Protein AF-A0A382QZE8-F1 (afdb_monomer)

Radius of gyration: 25.36 Å; Cα contacts (8 Å, |Δi|>4): 626; chains: 1; bounding box: 67×42×74 Å

Organism: NCBI:txid408172

Foldseek 3Di:
DKDKDAFAAAPDPVVCVQQPDPPDPQDDDPPDPVSDDDDTWMWIWDDPPPPDTDTCCVVQVNGHFHHWAWKDFDPQQLPQGTKMWTADWFQFPPRRNVLVVVLVVVVVVDPDDPVRNVVSSNPGHIGWWFIWIWPDPPPSYTDTCCVVLVRGDTARWHWKEWDDPPPQPGIWMWIDGDVDDIDTGDRPRPAWKEKEFECEDPVCRRLAQKKKWKFADPDIHIDGQHDDPTGVDYYPSMDMHRYHADFIKIWIQGPVRFIDIDRGDGISYYHYHYPPGDHPDDDPPDVDPDPDDDDPPVVPDDDDQDDDPVCVVPVPDPDDPRPDDDD

InterPro domains:
  IPR011519 ASPIC/UnbV [PF07593] (200-278)
  IPR013517 FG-GAP repeat [PF13517] (123-175)
  IPR027039 Cartilage acidic protein 1 [PTHR16026] (42-275)
  IPR028994 Integrin alpha, N-terminal [SSF69318] (37-187)

pLDDT: mean 87.26, std 13.44, range [42.91, 98.69]

Mean predicted aligned error: 10.33 Å

Structure (mmCIF, N/CA/C/O backbone):
data_AF-A0A382QZE8-F1
#
_entry.id   AF-A0A382QZE8-F1
#
loop_
_atom_site.group_PDB
_atom_site.id
_atom_site.type_symbol
_atom_site.label_atom_id
_atom_site.label_alt_id
_atom_site.label_comp_id
_atom_site.label_asym_id
_atom_site.label_entity_id
_atom_site.label_seq_id
_atom_site.pdbx_PDB_ins_code
_atom_site.Cartn_x
_atom_site.Cartn_y
_atom_site.Cartn_z
_atom_site.occupancy
_atom_site.B_iso_or_equiv
_atom_site.auth_seq_id
_atom_site.auth_comp_id
_atom_site.auth_asym_id
_atom_site.auth_atom_id
_atom_site.pdbx_PDB_model_num
ATOM 1 N N . ASP A 1 1 ? 5.713 0.196 12.828 1.00 84.31 1 ASP A N 1
ATOM 2 C CA . ASP A 1 1 ? 5.260 -0.129 11.468 1.00 84.31 1 ASP A CA 1
ATOM 3 C C . ASP A 1 1 ? 6.430 -0.562 10.611 1.00 84.31 1 ASP A C 1
ATOM 5 O O . ASP A 1 1 ? 7.563 -0.132 10.860 1.00 84.31 1 ASP A O 1
ATOM 9 N N . ASP A 1 2 ? 6.144 -1.467 9.685 1.00 91.69 2 ASP A N 1
ATOM 10 C CA . ASP A 1 2 ? 7.043 -1.883 8.611 1.00 91.69 2 ASP A CA 1
ATOM 11 C C . ASP A 1 2 ? 6.986 -0.847 7.483 1.00 91.69 2 ASP A C 1
ATOM 13 O O . ASP A 1 2 ? 6.060 -0.039 7.416 1.00 91.69 2 ASP A O 1
ATOM 17 N N . PHE A 1 3 ? 7.961 -0.854 6.577 1.00 92.25 3 PHE A N 1
ATOM 18 C CA . PHE A 1 3 ? 7.862 -0.028 5.373 1.00 92.25 3 PHE A CA 1
ATOM 19 C C . PHE A 1 3 ? 8.433 -0.725 4.144 1.00 92.25 3 PHE A C 1
ATOM 21 O O . PHE A 1 3 ? 9.356 -1.540 4.220 1.00 92.25 3 PHE A O 1
ATOM 28 N N . LEU A 1 4 ? 7.878 -0.383 2.985 1.00 95.19 4 LEU A N 1
ATOM 29 C CA . LEU A 1 4 ? 8.263 -0.912 1.686 1.00 95.19 4 LEU A CA 1
ATOM 30 C C . LEU A 1 4 ? 8.812 0.220 0.822 1.00 95.19 4 LEU A C 1
ATOM 32 O O . LEU A 1 4 ? 8.201 1.277 0.700 1.00 95.19 4 LEU A O 1
ATOM 36 N N . VAL A 1 5 ? 9.946 -0.034 0.180 1.00 95.00 5 VAL A N 1
ATOM 37 C CA . VAL A 1 5 ? 10.460 0.798 -0.908 1.00 95.00 5 VAL A CA 1
ATOM 38 C C . VAL A 1 5 ? 10.402 -0.034 -2.178 1.00 95.00 5 VAL A C 1
ATOM 40 O O . VAL A 1 5 ? 10.989 -1.117 -2.233 1.00 95.00 5 VAL A O 1
ATOM 43 N N . VAL A 1 6 ? 9.679 0.453 -3.183 1.00 94.75 6 VAL A N 1
ATOM 44 C CA . VAL A 1 6 ? 9.570 -0.201 -4.491 1.00 94.75 6 VAL A CA 1
ATOM 45 C C . VAL A 1 6 ? 10.622 0.324 -5.467 1.00 94.75 6 VAL A C 1
ATOM 47 O O . VAL A 1 6 ? 11.044 1.476 -5.388 1.00 94.75 6 VAL A O 1
ATOM 50 N N . ASP A 1 7 ? 11.061 -0.532 -6.385 1.00 92.19 7 ASP A N 1
ATOM 51 C CA . ASP A 1 7 ? 12.083 -0.238 -7.389 1.00 92.19 7 ASP A CA 1
ATOM 52 C C . ASP A 1 7 ? 11.789 -1.016 -8.687 1.00 92.19 7 ASP A C 1
ATOM 54 O O . ASP A 1 7 ? 10.940 -1.899 -8.757 1.00 92.19 7 ASP A O 1
ATOM 58 N N . MET A 1 8 ? 12.534 -0.715 -9.743 1.00 88.94 8 MET A N 1
ATOM 59 C CA . MET A 1 8 ? 12.271 -1.098 -11.124 1.00 88.94 8 MET A CA 1
ATOM 60 C C . MET A 1 8 ? 12.789 -2.508 -11.469 1.00 88.94 8 MET A C 1
ATOM 62 O O . MET A 1 8 ? 13.429 -2.711 -12.518 1.00 88.94 8 MET A O 1
ATOM 66 N N . LEU A 1 9 ? 12.608 -3.495 -10.585 1.00 92.38 9 LEU A N 1
ATOM 67 C CA . LEU A 1 9 ? 13.002 -4.877 -10.871 1.00 92.38 9 LEU A CA 1
ATOM 68 C C . LEU A 1 9 ? 11.891 -5.611 -11.614 1.00 92.38 9 LEU A C 1
ATOM 70 O O . LEU A 1 9 ? 10.889 -6.007 -11.028 1.00 92.38 9 LEU A O 1
ATOM 74 N N . ASN A 1 10 ? 12.132 -5.888 -12.898 1.00 92.50 10 ASN A N 1
ATOM 75 C CA . ASN A 1 10 ? 11.174 -6.626 -13.718 1.00 92.50 10 ASN A CA 1
ATOM 76 C C . ASN A 1 10 ? 10.829 -7.999 -13.133 1.00 92.50 10 ASN A C 1
ATOM 78 O O . ASN A 1 10 ? 11.710 -8.686 -12.622 1.00 92.50 10 ASN A O 1
ATOM 82 N N . THR A 1 11 ? 9.590 -8.453 -13.251 1.00 92.38 11 THR A N 1
ATOM 83 C CA . THR A 1 11 ? 9.158 -9.785 -12.788 1.00 92.38 11 THR A CA 1
ATOM 84 C C . THR A 1 11 ? 9.679 -10.886 -13.719 1.00 92.38 11 THR A C 1
ATOM 86 O O . THR A 1 11 ? 10.147 -11.938 -13.280 1.00 92.38 11 THR A O 1
ATOM 89 N N . ARG A 1 12 ? 9.717 -10.610 -15.030 1.00 91.50 12 ARG A N 1
ATOM 90 C CA . ARG A 1 12 ? 10.128 -11.570 -16.068 1.00 91.50 12 ARG A CA 1
ATOM 91 C C . ARG A 1 12 ? 11.631 -11.550 -16.340 1.00 91.50 12 ARG A C 1
ATOM 93 O O . ARG A 1 12 ? 12.211 -10.520 -16.687 1.00 91.50 12 ARG A O 1
ATOM 100 N N . HIS A 1 13 ? 12.256 -12.731 -16.333 1.00 89.81 13 HIS A N 1
ATOM 101 C CA . HIS A 1 13 ? 13.691 -12.906 -16.623 1.00 89.81 13 HIS A CA 1
ATOM 102 C C . HIS A 1 13 ? 14.128 -12.330 -17.976 1.00 89.81 13 HIS A C 1
ATOM 104 O O . HIS A 1 13 ? 15.173 -11.687 -18.077 1.00 89.81 13 HIS A O 1
ATOM 110 N N . ARG A 1 14 ? 13.319 -12.524 -19.026 1.00 89.69 14 ARG A N 1
ATOM 111 C CA . ARG A 1 14 ? 13.604 -11.978 -20.363 1.00 89.69 14 ARG A CA 1
ATOM 112 C C . ARG A 1 14 ? 13.720 -10.453 -20.329 1.00 89.69 14 ARG A C 1
ATOM 114 O O . ARG A 1 14 ? 14.685 -9.911 -20.860 1.00 89.69 14 ARG A O 1
ATOM 121 N N . THR A 1 15 ? 12.775 -9.779 -19.677 1.00 88.75 15 THR A N 1
ATOM 122 C CA . THR A 1 15 ? 12.763 -8.317 -19.555 1.00 88.75 15 THR A CA 1
ATOM 123 C C . THR A 1 15 ? 13.923 -7.826 -18.695 1.00 88.75 15 THR A C 1
ATOM 125 O O . THR A 1 15 ? 14.571 -6.850 -19.066 1.00 88.75 15 THR A O 1
ATOM 128 N N . ARG A 1 16 ? 14.271 -8.553 -17.616 1.00 89.69 16 ARG A N 1
ATOM 129 C CA . ARG A 1 16 ? 15.478 -8.266 -16.821 1.00 89.69 16 ARG A CA 1
ATOM 130 C C . ARG A 1 16 ? 16.712 -8.207 -17.710 1.00 89.69 16 ARG A C 1
ATOM 132 O O . ARG A 1 16 ? 17.395 -7.193 -17.690 1.00 89.69 16 ARG A O 1
ATOM 139 N N . LYS A 1 17 ? 16.967 -9.228 -18.539 1.00 87.88 17 LYS A N 1
ATOM 140 C CA . LYS A 1 17 ? 18.158 -9.269 -19.414 1.00 87.88 17 LYS A CA 1
ATOM 141 C C . LYS A 1 17 ? 18.289 -8.058 -20.340 1.00 87.88 17 LYS A C 1
ATOM 143 O O . LYS A 1 17 ? 19.408 -7.654 -20.623 1.00 87.88 17 LYS A O 1
ATOM 148 N N . ASN A 1 18 ? 17.171 -7.485 -20.778 1.00 86.75 18 ASN A N 1
ATOM 149 C CA . ASN A 1 18 ? 17.139 -6.316 -21.658 1.00 86.75 18 ASN A CA 1
ATOM 150 C C . ASN A 1 18 ? 17.205 -4.971 -20.901 1.00 86.75 18 ASN A C 1
ATOM 152 O O . ASN A 1 18 ? 17.204 -3.912 -21.511 1.00 86.75 18 ASN A O 1
ATOM 156 N N . GLN A 1 19 ? 17.242 -4.987 -19.569 1.00 86.31 19 GLN A N 1
ATOM 157 C CA . GLN A 1 19 ? 17.298 -3.776 -18.740 1.00 86.31 19 GLN A CA 1
ATOM 158 C C . GLN A 1 19 ? 18.364 -3.852 -17.645 1.00 86.31 19 GLN A C 1
ATOM 160 O O . GLN A 1 19 ? 18.394 -3.035 -16.725 1.00 86.31 19 GLN A O 1
ATOM 165 N N . MET A 1 20 ? 19.240 -4.853 -17.718 1.00 75.69 20 MET A N 1
ATOM 166 C CA . MET A 1 20 ? 20.362 -4.977 -16.803 1.00 75.69 20 MET A CA 1
ATOM 167 C C . MET A 1 20 ? 21.335 -3.823 -17.024 1.00 75.69 20 MET A C 1
ATOM 169 O O . MET A 1 20 ? 21.733 -3.527 -18.149 1.00 75.69 20 MET A O 1
ATOM 173 N N . ILE A 1 21 ? 21.789 -3.223 -15.928 1.00 67.44 21 ILE A N 1
ATOM 174 C CA . ILE A 1 21 ? 22.966 -2.360 -15.963 1.00 67.44 21 ILE A CA 1
ATOM 175 C C . ILE A 1 21 ? 24.139 -3.231 -16.460 1.00 67.44 21 ILE A C 1
ATOM 177 O O . ILE A 1 21 ? 24.279 -4.369 -15.987 1.00 67.44 21 ILE A O 1
ATOM 181 N N . PRO A 1 22 ? 24.965 -2.758 -17.417 1.00 60.12 22 PRO A N 1
ATOM 182 C CA . PRO A 1 22 ? 26.163 -3.473 -17.842 1.00 60.12 22 PRO A CA 1
ATOM 183 C C . PRO A 1 22 ? 26.955 -3.921 -16.614 1.00 60.12 22 PRO A C 1
ATOM 185 O O . PRO A 1 22 ? 27.111 -3.139 -15.679 1.00 60.12 22 PRO A O 1
ATOM 188 N N . ARG A 1 23 ? 27.420 -5.176 -16.580 1.00 56.44 23 ARG A N 1
ATOM 189 C CA . ARG A 1 23 ? 28.181 -5.715 -15.442 1.00 56.44 23 ARG A CA 1
ATOM 190 C C . ARG A 1 23 ? 29.474 -4.918 -15.261 1.00 56.44 23 ARG A C 1
ATOM 192 O O . ARG A 1 23 ? 30.506 -5.269 -15.824 1.00 56.44 23 ARG A O 1
ATOM 199 N N . VAL A 1 24 ? 29.421 -3.854 -14.471 1.00 57.22 24 VAL A N 1
ATOM 200 C CA . VAL A 1 24 ? 30.610 -3.183 -13.962 1.00 57.22 24 VAL A CA 1
ATOM 201 C C . VAL A 1 24 ? 31.161 -4.097 -12.879 1.00 57.22 24 VAL A C 1
ATOM 203 O O . VAL A 1 24 ? 30.458 -4.461 -11.935 1.00 57.22 24 VAL A O 1
ATOM 206 N N . GLN A 1 25 ? 32.400 -4.544 -13.042 1.00 56.31 25 GLN A N 1
ATOM 207 C CA . GLN A 1 25 ? 33.090 -5.275 -11.993 1.00 56.31 25 GLN A CA 1
ATOM 208 C C . GLN A 1 25 ? 33.357 -4.283 -10.854 1.00 56.31 25 GLN A C 1
ATOM 210 O O . GLN A 1 25 ? 34.282 -3.477 -10.926 1.00 56.31 25 GLN A O 1
ATOM 215 N N . TYR A 1 26 ? 32.497 -4.287 -9.836 1.00 61.91 26 TYR A N 1
ATOM 216 C CA . TYR A 1 26 ? 32.648 -3.409 -8.682 1.00 61.91 26 TYR A CA 1
ATOM 217 C C . TYR A 1 26 ? 33.856 -3.864 -7.863 1.00 61.91 26 TYR A C 1
ATOM 219 O O . TYR A 1 26 ? 33.852 -4.947 -7.277 1.00 61.91 26 TYR A O 1
ATOM 227 N N . ARG A 1 27 ? 34.897 -3.033 -7.822 1.00 67.75 27 ARG A N 1
ATOM 228 C CA . ARG A 1 27 ? 35.946 -3.118 -6.808 1.00 67.75 27 ARG A CA 1
ATOM 229 C C . ARG A 1 27 ? 35.606 -2.102 -5.731 1.00 67.75 27 ARG A C 1
ATOM 231 O O . ARG A 1 27 ? 35.756 -0.910 -5.970 1.00 67.75 27 ARG A O 1
ATOM 238 N N . SER A 1 28 ? 35.130 -2.579 -4.584 1.00 69.12 28 SER A N 1
ATOM 239 C CA . SER A 1 28 ? 34.942 -1.729 -3.409 1.00 69.12 28 SER A CA 1
ATOM 240 C C . SER A 1 28 ? 36.289 -1.149 -2.996 1.00 69.12 28 SER A C 1
ATOM 242 O O . SER A 1 28 ? 37.234 -1.911 -2.765 1.00 69.12 28 SER A O 1
ATOM 244 N N . VAL A 1 29 ? 36.379 0.171 -2.896 1.00 78.00 29 VAL A N 1
ATOM 245 C CA . VAL A 1 29 ? 37.572 0.855 -2.403 1.00 78.00 29 VAL A CA 1
ATOM 246 C C . VAL A 1 29 ? 37.353 1.159 -0.918 1.00 78.00 29 VAL A C 1
ATOM 248 O O . VAL A 1 29 ? 36.425 1.900 -0.588 1.00 78.00 29 VAL A O 1
ATOM 251 N N . PRO A 1 30 ? 38.167 0.608 0.005 1.00 77.88 30 PRO A N 1
ATOM 252 C CA . PRO A 1 30 ? 38.063 0.940 1.425 1.00 77.88 30 PRO A CA 1
ATOM 253 C C . PRO A 1 30 ? 38.059 2.461 1.651 1.00 77.88 30 PRO A C 1
ATOM 255 O O . PRO A 1 30 ? 38.862 3.178 1.059 1.00 77.88 30 PRO A O 1
ATOM 258 N N . GLY A 1 31 ? 37.136 2.955 2.480 1.00 79.50 31 GLY A N 1
ATOM 259 C CA . GLY A 1 31 ? 36.969 4.388 2.767 1.00 79.50 31 GLY A CA 1
ATOM 260 C C . GLY A 1 31 ? 36.059 5.153 1.797 1.00 79.50 31 GLY A C 1
ATOM 261 O O . GLY A 1 31 ? 35.627 6.257 2.121 1.00 79.50 31 GLY A O 1
ATOM 262 N N . ARG A 1 32 ? 35.687 4.579 0.645 1.00 77.00 32 ARG A N 1
ATOM 263 C CA . ARG A 1 32 ? 34.709 5.181 -0.271 1.00 77.00 32 ARG A CA 1
ATOM 264 C C . ARG A 1 32 ? 33.333 4.579 -0.002 1.00 77.00 32 ARG A C 1
ATOM 266 O O . ARG A 1 32 ? 33.069 3.445 -0.359 1.00 77.00 32 ARG A O 1
ATOM 273 N N . TYR A 1 33 ? 32.446 5.312 0.665 1.00 70.19 33 TYR A N 1
ATOM 274 C CA . TYR A 1 33 ? 31.142 4.765 1.069 1.00 70.19 33 TYR A CA 1
ATOM 275 C C . TYR A 1 33 ? 30.065 4.847 -0.028 1.00 70.19 33 TYR A C 1
ATOM 277 O O . TYR A 1 33 ? 29.123 4.064 -0.004 1.00 70.19 33 TYR A O 1
ATOM 285 N N . ASN A 1 34 ? 30.229 5.729 -1.021 1.00 72.56 34 ASN A N 1
ATOM 286 C CA . ASN A 1 34 ? 29.287 5.923 -2.135 1.00 72.56 34 ASN A CA 1
ATOM 287 C C . ASN A 1 34 ? 29.558 5.029 -3.365 1.00 72.56 34 ASN A C 1
ATOM 289 O O . ASN A 1 34 ? 28.955 5.232 -4.415 1.00 72.56 34 ASN A O 1
ATOM 293 N N . ASP A 1 35 ? 30.466 4.050 -3.278 1.00 71.81 35 ASP A N 1
ATOM 294 C CA . ASP A 1 35 ? 30.804 3.133 -4.383 1.00 71.81 35 ASP A CA 1
ATOM 295 C C . ASP A 1 35 ? 30.089 1.771 -4.298 1.00 71.81 35 ASP A C 1
ATOM 297 O O . ASP A 1 35 ? 30.438 0.812 -4.998 1.00 71.81 35 ASP A O 1
ATOM 301 N N . ARG A 1 36 ? 29.074 1.680 -3.431 1.00 72.88 36 ARG A N 1
ATOM 302 C CA . ARG A 1 36 ? 28.346 0.438 -3.177 1.00 72.88 36 ARG A CA 1
ATOM 303 C C . ARG A 1 36 ? 27.539 0.017 -4.411 1.00 72.88 36 ARG A C 1
ATOM 305 O O . ARG A 1 36 ? 26.927 0.864 -5.065 1.00 72.88 36 ARG A O 1
ATOM 312 N N . PRO A 1 37 ? 27.486 -1.290 -4.725 1.00 72.25 37 PRO A N 1
ATOM 313 C CA . PRO A 1 37 ? 26.663 -1.782 -5.819 1.00 72.25 37 PRO A CA 1
ATOM 314 C C . PRO A 1 37 ? 25.190 -1.453 -5.573 1.00 72.25 37 PRO A C 1
ATOM 316 O O . PRO A 1 37 ? 24.613 -1.886 -4.576 1.00 72.25 37 PRO A O 1
ATOM 319 N N . GLN A 1 38 ? 24.571 -0.741 -6.509 1.00 75.50 38 GLN A N 1
ATOM 320 C CA . GLN A 1 38 ? 23.127 -0.541 -6.507 1.00 75.50 38 GLN A CA 1
ATOM 321 C C . GLN A 1 38 ? 22.457 -1.784 -7.089 1.00 75.50 38 GLN A C 1
ATOM 323 O O . GLN A 1 38 ? 22.845 -2.281 -8.152 1.00 75.50 38 GLN A O 1
ATOM 328 N N . ARG A 1 39 ? 21.467 -2.319 -6.376 1.00 80.00 39 ARG A N 1
ATOM 329 C CA . ARG A 1 39 ? 20.672 -3.458 -6.834 1.00 80.00 39 ARG A CA 1
ATOM 330 C C . ARG A 1 39 ? 19.229 -3.024 -6.948 1.00 80.00 39 ARG A C 1
ATOM 332 O O . ARG A 1 39 ? 18.620 -2.701 -5.941 1.00 80.00 39 ARG A O 1
ATOM 339 N N . MET A 1 40 ? 18.717 -3.083 -8.169 1.00 86.19 40 MET A N 1
ATOM 340 C CA . MET A 1 40 ? 17.330 -2.752 -8.463 1.00 86.19 40 MET A CA 1
ATOM 341 C C . MET A 1 40 ? 16.452 -3.875 -7.929 1.00 86.19 40 MET A C 1
ATOM 343 O O . MET A 1 40 ? 16.537 -4.995 -8.445 1.00 86.19 40 MET A O 1
ATOM 347 N N . ARG A 1 41 ? 15.700 -3.598 -6.866 1.00 92.31 41 ARG A N 1
ATOM 348 C CA . ARG A 1 41 ? 14.712 -4.493 -6.249 1.00 92.31 41 ARG A CA 1
ATOM 349 C C . ARG A 1 41 ? 13.894 -3.728 -5.224 1.00 92.31 41 ARG A C 1
ATOM 351 O O . ARG A 1 41 ? 14.405 -2.798 -4.608 1.00 92.31 41 ARG A O 1
ATOM 358 N N . ASN A 1 42 ? 12.689 -4.210 -4.971 1.00 96.56 42 ASN A N 1
ATOM 359 C CA . ASN A 1 42 ? 11.938 -3.757 -3.815 1.00 96.56 42 ASN A CA 1
ATOM 360 C C . ASN A 1 42 ? 12.666 -4.188 -2.538 1.00 96.56 42 ASN A C 1
ATOM 362 O O . ASN A 1 42 ? 13.301 -5.252 -2.495 1.00 96.56 42 ASN A O 1
ATOM 366 N N . THR A 1 43 ? 12.532 -3.387 -1.492 1.00 96.69 43 THR A N 1
ATOM 367 C CA . THR A 1 43 ? 13.031 -3.687 -0.151 1.00 96.69 43 THR A CA 1
ATOM 368 C C . THR A 1 43 ? 11.913 -3.490 0.859 1.00 96.69 43 THR A C 1
ATOM 370 O O . THR A 1 43 ? 11.413 -2.379 1.019 1.00 96.69 43 THR A O 1
ATOM 373 N N . LEU A 1 44 ? 11.538 -4.579 1.527 1.00 97.50 44 LEU A N 1
ATOM 374 C CA . LEU A 1 44 ? 10.553 -4.621 2.601 1.00 97.50 44 LEU A CA 1
ATOM 375 C C . LEU A 1 44 ? 11.314 -4.666 3.919 1.00 97.50 44 LEU A C 1
ATOM 377 O O . LEU A 1 44 ? 12.047 -5.625 4.165 1.00 97.50 44 LEU A O 1
ATOM 381 N N . PHE A 1 45 ? 11.165 -3.633 4.732 1.00 96.94 45 PHE A N 1
ATOM 382 C CA . PHE A 1 45 ? 11.842 -3.484 6.008 1.00 96.94 45 PHE A CA 1
ATOM 383 C C . PHE A 1 45 ? 10.900 -3.875 7.143 1.00 96.94 45 PHE A C 1
ATOM 385 O O . PHE A 1 45 ? 10.043 -3.094 7.548 1.00 96.94 45 PHE A O 1
ATOM 392 N N . LEU A 1 46 ? 11.110 -5.086 7.659 1.00 95.88 46 LEU A N 1
ATOM 393 C CA . LEU A 1 46 ? 10.451 -5.598 8.855 1.00 95.88 46 LEU A CA 1
ATOM 394 C C . LEU A 1 46 ? 11.020 -4.898 10.088 1.00 95.88 46 LEU A C 1
ATOM 396 O O . LEU A 1 46 ? 12.224 -4.996 10.358 1.00 95.88 46 LEU A O 1
ATOM 400 N N . ASN A 1 47 ? 10.162 -4.222 10.836 1.00 94.12 47 ASN A N 1
ATOM 401 C CA . ASN A 1 47 ? 10.495 -3.550 12.077 1.00 94.12 47 ASN A CA 1
ATOM 402 C C . ASN A 1 47 ? 10.768 -4.576 13.182 1.00 94.12 47 ASN A C 1
ATOM 404 O O . ASN A 1 47 ? 9.956 -5.453 13.466 1.00 94.12 47 ASN A O 1
ATOM 408 N N . ARG A 1 48 ? 11.932 -4.470 13.823 1.00 92.44 48 ARG A N 1
ATOM 409 C CA . ARG A 1 48 ? 12.362 -5.365 14.911 1.00 92.44 48 ARG A CA 1
ATOM 410 C C . ARG A 1 48 ? 12.317 -4.703 16.283 1.00 92.44 48 ARG A C 1
ATOM 412 O O . ARG A 1 48 ? 12.842 -5.262 17.245 1.00 92.44 48 ARG A O 1
ATOM 419 N N . GLY A 1 49 ? 11.722 -3.517 16.361 1.00 87.31 49 GLY A N 1
ATOM 420 C CA . GLY A 1 49 ? 11.790 -2.642 17.520 1.00 87.31 49 GLY A CA 1
ATOM 421 C C . GLY A 1 49 ? 13.128 -1.907 17.616 1.00 87.31 49 GLY A C 1
ATOM 422 O O . GLY A 1 49 ? 14.081 -2.182 16.883 1.00 87.31 49 GLY A O 1
ATOM 423 N N . PHE A 1 50 ? 13.188 -0.941 18.535 1.00 87.62 50 PHE A N 1
ATOM 424 C CA . PHE A 1 50 ? 14.402 -0.180 18.870 1.00 87.62 50 PHE A CA 1
ATOM 425 C C . PHE A 1 50 ? 15.114 0.462 17.663 1.00 87.62 50 PHE A C 1
ATOM 427 O O . PHE A 1 50 ? 16.339 0.543 17.628 1.00 87.62 50 PHE A O 1
ATOM 434 N N . GLY A 1 51 ? 14.354 0.888 16.648 1.00 85.38 51 GLY A N 1
ATOM 435 C CA . GLY A 1 51 ? 14.902 1.505 15.433 1.00 85.38 51 GLY A CA 1
ATOM 436 C C . GLY A 1 51 ? 15.656 0.543 14.506 1.00 85.38 51 GLY A C 1
ATOM 437 O O . GLY A 1 51 ? 16.311 0.989 13.567 1.00 85.38 51 GLY A O 1
ATOM 438 N N . MET A 1 52 ? 15.579 -0.770 14.742 1.00 90.06 52 MET A N 1
ATOM 439 C CA . MET A 1 52 ? 16.216 -1.778 13.898 1.00 90.06 52 MET A CA 1
ATOM 440 C C . MET A 1 52 ? 15.233 -2.351 12.880 1.00 90.06 52 MET A C 1
ATOM 442 O O . MET A 1 52 ? 14.096 -2.685 13.211 1.00 90.06 52 MET A O 1
ATOM 446 N N . PHE A 1 53 ? 15.714 -2.558 11.654 1.00 94.94 53 PHE A N 1
ATOM 447 C CA . PHE A 1 53 ? 14.938 -3.161 10.574 1.00 94.94 53 PHE A CA 1
ATOM 448 C C . PHE A 1 53 ? 15.683 -4.332 9.936 1.00 94.94 53 PHE A C 1
ATOM 450 O O . PHE A 1 53 ? 16.912 -4.348 9.852 1.00 94.94 53 PHE A O 1
ATOM 457 N N . SER A 1 54 ? 14.938 -5.331 9.468 1.00 95.75 54 SER A N 1
ATOM 458 C CA . SER A 1 54 ? 15.454 -6.393 8.602 1.00 95.75 54 SER A CA 1
ATOM 459 C C . SER A 1 54 ? 14.849 -6.264 7.217 1.00 95.75 54 SER A C 1
ATOM 461 O O . SER A 1 54 ? 13.634 -6.270 7.064 1.00 95.75 54 SER A O 1
ATOM 463 N N . GLU A 1 55 ? 15.700 -6.166 6.200 1.00 96.00 55 GLU A N 1
ATOM 464 C CA . GLU A 1 55 ? 15.249 -6.204 4.814 1.00 96.00 55 GLU A CA 1
ATOM 465 C C . GLU A 1 55 ? 14.929 -7.656 4.428 1.00 96.00 55 GLU A C 1
ATOM 467 O O . GLU A 1 55 ? 15.800 -8.525 4.491 1.00 96.00 55 GLU A O 1
ATOM 472 N N . ILE A 1 56 ? 13.675 -7.923 4.060 1.00 97.62 56 ILE A N 1
ATOM 473 C CA . ILE A 1 56 ? 13.154 -9.278 3.848 1.00 97.62 56 ILE A CA 1
ATOM 474 C C . ILE A 1 56 ? 12.455 -9.475 2.498 1.00 97.62 56 ILE A C 1
ATOM 476 O O . ILE A 1 56 ? 11.859 -10.528 2.302 1.00 97.62 56 ILE A O 1
ATOM 480 N N . ALA A 1 57 ? 12.521 -8.550 1.533 1.00 97.50 57 ALA A N 1
ATOM 481 C CA . ALA A 1 57 ? 11.681 -8.617 0.327 1.00 97.50 57 ALA A CA 1
ATOM 482 C C . ALA A 1 57 ? 11.850 -9.918 -0.474 1.00 97.50 57 ALA A C 1
ATOM 484 O O . ALA A 1 57 ? 10.883 -10.452 -1.014 1.00 97.50 57 ALA A O 1
ATOM 485 N N . HIS A 1 58 ? 13.070 -10.462 -0.541 1.00 95.94 58 HIS A N 1
ATOM 486 C CA . HIS A 1 58 ? 13.311 -11.755 -1.191 1.00 95.94 58 HIS A CA 1
ATOM 487 C C . HIS A 1 58 ? 12.708 -12.927 -0.419 1.00 95.94 58 HIS A C 1
ATOM 489 O O . HIS A 1 58 ? 12.137 -13.821 -1.034 1.00 95.94 58 HIS A O 1
ATOM 495 N N . TYR A 1 59 ? 12.845 -12.920 0.907 1.00 97.25 59 TYR A N 1
ATOM 496 C CA . TYR A 1 59 ? 12.266 -13.940 1.778 1.00 97.25 59 TYR A CA 1
ATOM 497 C C . TYR A 1 59 ? 10.734 -13.890 1.734 1.00 97.25 59 TYR A C 1
ATOM 499 O O . TYR A 1 59 ? 10.084 -14.927 1.662 1.00 97.25 59 TYR A O 1
ATOM 507 N N . ALA A 1 60 ? 10.183 -12.678 1.713 1.00 97.94 60 ALA A N 1
ATOM 508 C CA . ALA A 1 60 ? 8.760 -12.398 1.667 1.00 97.94 60 ALA A CA 1
ATOM 509 C C . ALA A 1 60 ? 8.119 -12.669 0.299 1.00 97.94 60 ALA A C 1
ATOM 511 O O . ALA A 1 60 ? 6.914 -12.862 0.239 1.00 97.94 60 ALA A O 1
ATOM 512 N N . GLY A 1 61 ? 8.903 -12.726 -0.784 1.00 97.12 61 GLY A N 1
ATOM 513 C CA . GLY A 1 61 ? 8.394 -12.983 -2.137 1.00 97.12 61 GLY A CA 1
ATOM 514 C C . GLY A 1 61 ? 7.995 -11.732 -2.929 1.00 97.12 61 GLY A C 1
ATOM 515 O O . GLY A 1 61 ? 7.503 -11.863 -4.043 1.00 97.12 61 GLY A O 1
ATOM 516 N N . ILE A 1 62 ? 8.275 -10.528 -2.417 1.00 97.44 62 ILE A N 1
ATOM 517 C CA . ILE A 1 62 ? 7.831 -9.239 -2.986 1.00 97.44 62 ILE A CA 1
ATOM 518 C C . ILE A 1 62 ? 8.965 -8.414 -3.628 1.00 97.44 62 ILE A C 1
ATOM 520 O O . ILE A 1 62 ? 8.829 -7.229 -3.912 1.00 97.44 62 ILE A O 1
ATOM 524 N N . ALA A 1 63 ? 10.134 -9.017 -3.865 1.00 96.75 63 ALA A N 1
ATOM 525 C CA . ALA A 1 63 ? 11.332 -8.294 -4.317 1.00 96.75 63 ALA A CA 1
ATOM 526 C C . ALA A 1 63 ? 11.244 -7.666 -5.725 1.00 96.75 63 ALA A C 1
ATOM 528 O O . ALA A 1 63 ? 12.127 -6.888 -6.089 1.00 96.75 63 ALA A O 1
ATOM 529 N N . ALA A 1 64 ? 10.251 -8.028 -6.540 1.00 96.00 64 ALA A N 1
ATOM 530 C CA . ALA A 1 64 ? 10.127 -7.579 -7.923 1.00 96.00 64 ALA A CA 1
ATOM 531 C C . ALA A 1 64 ? 8.669 -7.289 -8.281 1.00 96.00 64 ALA A C 1
ATOM 533 O O . ALA A 1 64 ? 7.823 -8.162 -8.111 1.00 96.00 64 ALA A O 1
ATOM 534 N N . SER A 1 65 ? 8.419 -6.114 -8.852 1.00 96.06 65 SER A N 1
ATOM 535 C CA . SER A 1 65 ? 7.089 -5.664 -9.274 1.00 96.06 65 SER A CA 1
ATOM 536 C C . SER A 1 65 ? 7.115 -4.907 -10.603 1.00 96.06 65 SER A C 1
ATOM 538 O O . SER A 1 65 ? 6.194 -4.170 -10.877 1.00 96.06 65 SER A O 1
ATOM 540 N N . ASP A 1 66 ? 8.131 -5.082 -11.456 1.00 94.88 66 ASP A N 1
ATOM 541 C CA . ASP A 1 66 ? 8.299 -4.292 -12.690 1.00 94.88 66 ASP A CA 1
ATOM 542 C C . ASP A 1 66 ? 8.636 -2.815 -12.429 1.00 94.88 66 ASP A C 1
ATOM 544 O O . ASP A 1 66 ? 9.427 -2.542 -11.531 1.00 94.88 66 ASP A O 1
ATOM 548 N N . TRP A 1 67 ? 8.245 -1.882 -13.305 1.00 94.38 67 TRP A N 1
ATOM 549 C CA . TRP A 1 67 ? 8.635 -0.473 -13.183 1.00 94.38 67 TRP A CA 1
ATOM 550 C C . TRP A 1 67 ? 7.661 0.246 -12.258 1.00 94.38 67 TRP A C 1
ATOM 552 O O . TRP A 1 67 ? 6.686 0.824 -12.728 1.00 94.38 67 TRP A O 1
ATOM 562 N N . SER A 1 68 ? 7.929 0.173 -10.960 1.00 95.69 68 SER A N 1
ATOM 563 C CA . SER A 1 68 ? 6.996 0.618 -9.928 1.00 95.69 68 SER A CA 1
ATOM 564 C C . SER A 1 68 ? 7.058 2.111 -9.619 1.00 95.69 68 SER A C 1
ATOM 566 O O . SER A 1 68 ? 8.127 2.723 -9.686 1.00 95.69 68 SER A O 1
ATOM 568 N N . TRP A 1 69 ? 5.906 2.682 -9.251 1.00 95.50 69 TRP A N 1
ATOM 569 C CA . TRP A 1 69 ? 5.758 4.105 -8.918 1.00 95.50 69 TRP A CA 1
ATOM 570 C C . TRP A 1 69 ? 5.172 4.361 -7.538 1.00 95.50 69 TRP A C 1
ATOM 572 O O . TRP A 1 69 ? 5.743 5.129 -6.766 1.00 95.50 69 TRP A O 1
ATOM 582 N N . CYS A 1 70 ? 4.027 3.757 -7.237 1.00 95.50 70 CYS A N 1
ATOM 583 C CA . CYS A 1 70 ? 3.327 3.930 -5.974 1.00 95.50 70 CYS A CA 1
ATOM 584 C C . CYS A 1 70 ? 3.060 2.564 -5.353 1.00 95.50 70 CYS A C 1
ATOM 586 O O . CYS A 1 70 ? 2.702 1.631 -6.065 1.00 95.50 70 CYS A O 1
ATOM 588 N N . SER A 1 71 ? 3.197 2.461 -4.033 1.00 95.44 71 SER A N 1
ATOM 589 C CA . SER A 1 71 ? 2.809 1.283 -3.257 1.00 95.44 71 SER A CA 1
ATOM 590 C C . SER A 1 71 ? 1.857 1.666 -2.130 1.00 95.44 71 SER A C 1
ATOM 592 O O . SER A 1 71 ? 1.944 2.778 -1.605 1.00 95.44 71 SER A O 1
ATOM 594 N N . VAL A 1 72 ? 0.975 0.753 -1.737 1.00 94.50 72 VAL A N 1
ATOM 595 C CA . VAL A 1 72 ? 0.095 0.907 -0.570 1.00 94.50 72 VAL A CA 1
ATOM 596 C C . VAL A 1 72 ? 0.020 -0.398 0.207 1.00 94.50 72 VAL A C 1
ATOM 598 O O . VAL A 1 72 ? -0.010 -1.460 -0.411 1.00 94.50 72 VAL A O 1
ATOM 601 N N . PHE A 1 73 ? -0.005 -0.287 1.535 1.00 95.00 73 PHE A N 1
ATOM 602 C CA . PHE A 1 73 ? -0.463 -1.350 2.421 1.00 95.00 73 PHE A CA 1
ATOM 603 C C . PHE A 1 73 ? -1.964 -1.189 2.646 1.00 95.00 73 PHE A C 1
ATOM 605 O O . PHE A 1 73 ? -2.417 -0.093 2.982 1.00 95.00 73 PHE A O 1
ATOM 612 N N . MET A 1 74 ? -2.721 -2.249 2.396 1.00 94.12 74 MET A N 1
ATOM 613 C CA . MET A 1 74 ? -4.169 -2.282 2.564 1.00 94.12 74 MET A CA 1
ATOM 614 C C . MET A 1 74 ? -4.607 -3.735 2.702 1.00 94.12 74 MET A C 1
ATOM 616 O O . MET A 1 74 ? -4.179 -4.565 1.915 1.00 94.12 74 MET A O 1
ATOM 620 N N . ASP A 1 75 ? -5.465 -4.039 3.667 1.00 96.06 75 ASP A N 1
ATOM 621 C CA . ASP A 1 75 ? -6.126 -5.343 3.762 1.00 96.06 75 ASP A CA 1
ATOM 622 C C . ASP A 1 75 ? -7.256 -5.405 2.720 1.00 96.06 75 ASP A C 1
ATOM 624 O O . ASP A 1 75 ? -8.323 -4.813 2.905 1.00 96.06 75 ASP A O 1
ATOM 628 N N . VAL A 1 76 ? -6.976 -6.018 1.566 1.00 97.38 76 VAL A N 1
ATOM 629 C CA . VAL A 1 76 ? -7.881 -6.009 0.407 1.00 97.38 76 VAL A CA 1
ATOM 630 C C . VAL A 1 76 ? -9.047 -6.950 0.639 1.00 97.38 76 VAL A C 1
ATOM 632 O O . VAL A 1 76 ? -10.186 -6.616 0.309 1.00 97.38 76 VAL A O 1
ATOM 635 N N . ASP A 1 77 ? -8.772 -8.120 1.211 1.00 96.25 77 ASP A N 1
ATOM 636 C CA . ASP A 1 77 ? -9.775 -9.164 1.391 1.00 96.25 77 ASP A CA 1
ATOM 637 C C . ASP A 1 77 ? -10.386 -9.216 2.798 1.00 96.25 77 ASP A C 1
ATOM 639 O O . ASP A 1 77 ? -11.277 -10.042 3.040 1.00 96.25 77 ASP A O 1
ATOM 643 N N . LEU A 1 78 ? -9.962 -8.313 3.688 1.00 95.44 78 LEU A N 1
ATOM 644 C CA . LEU A 1 78 ? -10.434 -8.129 5.058 1.00 95.44 78 LEU A CA 1
ATOM 645 C C . LEU A 1 78 ? -10.168 -9.348 5.959 1.00 95.44 78 LEU A C 1
ATOM 647 O O . LEU A 1 78 ? -11.047 -9.772 6.720 1.00 95.44 78 LEU A O 1
ATOM 651 N N . ASP A 1 79 ? -8.989 -9.970 5.853 1.00 94.88 79 ASP A N 1
ATOM 652 C CA . ASP A 1 79 ? -8.559 -11.074 6.731 1.00 94.88 79 ASP A CA 1
ATOM 653 C C . ASP A 1 79 ? -7.727 -10.648 7.954 1.00 94.88 79 ASP A C 1
ATOM 655 O O . ASP A 1 79 ? -7.402 -11.491 8.796 1.00 94.88 79 ASP A O 1
ATOM 659 N N . GLY A 1 80 ? -7.470 -9.350 8.108 1.00 94.75 80 GLY A N 1
ATOM 660 C CA . GLY A 1 80 ? -6.693 -8.760 9.195 1.00 94.75 80 GLY A CA 1
ATOM 661 C C . GLY A 1 80 ? -5.206 -8.627 8.883 1.00 94.75 80 GLY A C 1
ATOM 662 O O . GLY A 1 80 ? -4.444 -8.207 9.760 1.00 94.75 80 GLY A O 1
ATOM 663 N N . LEU A 1 81 ? -4.775 -8.977 7.668 1.00 95.25 81 LEU A N 1
ATOM 664 C CA . LEU A 1 81 ? -3.403 -8.829 7.204 1.00 95.25 81 LEU A CA 1
ATOM 665 C C . LEU A 1 81 ? -3.340 -7.788 6.085 1.00 95.25 81 LEU A C 1
ATOM 667 O O . LEU A 1 81 ? -4.018 -7.893 5.074 1.00 95.25 81 LEU A O 1
ATOM 671 N N . GLU A 1 82 ? -2.473 -6.785 6.229 1.00 96.19 82 GLU A N 1
ATOM 672 C CA . GLU A 1 82 ? -2.290 -5.813 5.152 1.00 96.19 82 GLU A CA 1
ATOM 673 C C . GLU A 1 82 ? -1.558 -6.446 3.964 1.00 96.19 82 GLU A C 1
ATOM 675 O O . GLU A 1 82 ? -0.433 -6.949 4.094 1.00 96.19 82 GLU A O 1
ATOM 680 N N . ASP A 1 83 ? -2.196 -6.367 2.804 1.00 98.00 83 ASP A N 1
ATOM 681 C CA . ASP A 1 83 ? -1.663 -6.716 1.497 1.00 98.00 83 ASP A CA 1
ATOM 682 C C . ASP A 1 83 ? -0.916 -5.531 0.885 1.00 98.00 83 ASP A C 1
ATOM 684 O O . ASP A 1 83 ? -0.932 -4.417 1.409 1.00 98.00 83 ASP A O 1
ATOM 688 N N . VAL A 1 84 ? -0.251 -5.755 -0.250 1.00 98.19 84 VAL A N 1
ATOM 689 C CA . VAL A 1 84 ? 0.463 -4.692 -0.965 1.00 98.19 84 VAL A CA 1
ATOM 690 C C . VAL A 1 84 ? -0.045 -4.550 -2.387 1.00 98.19 84 VAL A C 1
ATOM 692 O O . VAL A 1 84 ? 0.069 -5.487 -3.173 1.00 98.19 84 VAL A O 1
ATOM 695 N N . LEU A 1 85 ? -0.481 -3.347 -2.762 1.00 98.19 85 LEU A N 1
ATOM 696 C CA . LEU A 1 85 ? -0.731 -2.985 -4.162 1.00 98.19 85 LEU A CA 1
ATOM 697 C C . LEU A 1 85 ? 0.382 -2.075 -4.681 1.00 98.19 85 LEU A C 1
ATOM 699 O O . LEU A 1 85 ? 0.891 -1.224 -3.946 1.00 98.19 85 LEU A O 1
ATOM 703 N N . VAL A 1 86 ? 0.758 -2.239 -5.949 1.00 98.06 86 VAL A N 1
ATOM 704 C CA . VAL A 1 86 ? 1.815 -1.471 -6.616 1.00 98.06 86 VAL A CA 1
ATOM 705 C C . VAL A 1 86 ? 1.393 -1.074 -8.028 1.00 98.06 86 VAL A C 1
ATOM 707 O O . VAL A 1 86 ? 1.017 -1.926 -8.832 1.00 98.06 86 VAL A O 1
ATOM 710 N N . THR A 1 87 ? 1.517 0.212 -8.355 1.00 97.81 87 THR A N 1
ATOM 711 C CA . THR A 1 87 ? 1.301 0.725 -9.715 1.00 97.81 87 THR A CA 1
ATOM 712 C C . THR A 1 87 ? 2.565 0.656 -10.559 1.00 97.81 87 THR A C 1
ATOM 714 O O . THR A 1 87 ? 3.667 0.914 -10.059 1.00 97.81 87 THR A O 1
ATOM 717 N N . ASN A 1 88 ? 2.409 0.343 -11.847 1.00 96.94 88 ASN A N 1
ATOM 718 C CA . ASN A 1 88 ? 3.526 0.042 -12.734 1.00 96.94 88 ASN A CA 1
ATOM 719 C C . ASN A 1 88 ? 3.438 0.680 -14.127 1.00 96.94 88 ASN A C 1
ATOM 721 O O . ASN A 1 88 ? 2.389 1.110 -14.592 1.00 96.94 88 ASN A O 1
ATOM 725 N N . GLY A 1 89 ? 4.573 0.653 -14.828 1.00 95.62 89 GLY A N 1
ATOM 726 C CA . GLY A 1 89 ? 4.700 0.976 -16.251 1.00 95.62 89 GLY A CA 1
ATOM 727 C C . GLY A 1 89 ? 5.544 2.220 -16.493 1.00 95.62 89 GLY A C 1
ATOM 728 O O . GLY A 1 89 ? 5.852 2.966 -15.579 1.00 95.62 89 GLY A O 1
ATOM 729 N N . VAL A 1 90 ? 5.992 2.467 -17.721 1.00 94.81 90 VAL A N 1
ATOM 730 C CA . VAL A 1 90 ? 6.761 3.684 -18.030 1.00 94.81 90 VAL A CA 1
ATOM 731 C C . VAL A 1 90 ? 6.572 4.118 -19.477 1.00 94.81 90 VAL A C 1
ATOM 733 O O . VAL A 1 90 ? 6.750 3.336 -20.401 1.00 94.81 90 VAL A O 1
ATOM 736 N N . GLU A 1 91 ? 6.288 5.400 -19.703 1.00 93.88 91 GLU A N 1
ATOM 737 C CA . GLU A 1 91 ? 6.078 5.973 -21.049 1.00 93.88 91 GLU A CA 1
ATOM 738 C C . GLU A 1 91 ? 7.323 5.926 -21.942 1.00 93.88 91 GLU A C 1
ATOM 740 O O . GLU A 1 91 ? 7.231 5.879 -23.167 1.00 93.88 91 GLU A O 1
ATOM 745 N N . ARG A 1 92 ? 8.512 5.977 -21.339 1.00 91.31 92 ARG A N 1
ATOM 746 C CA . ARG A 1 92 ? 9.794 5.864 -22.042 1.00 91.31 92 ARG A CA 1
ATOM 747 C C . ARG A 1 92 ? 10.679 4.894 -21.295 1.00 91.31 92 ARG A C 1
ATOM 749 O O . ARG A 1 92 ? 11.320 5.273 -20.317 1.00 91.31 92 ARG A O 1
ATOM 756 N N . ASN A 1 93 ? 10.776 3.668 -21.794 1.00 90.50 93 ASN A N 1
ATOM 757 C CA . ASN A 1 93 ? 11.683 2.679 -21.233 1.00 90.50 93 ASN A CA 1
ATOM 758 C C . ASN A 1 93 ? 13.147 3.015 -21.560 1.00 90.50 93 ASN A C 1
ATOM 760 O O . ASN A 1 93 ? 13.781 2.401 -22.419 1.00 90.50 93 ASN A O 1
ATOM 764 N N . ALA A 1 94 ? 13.702 3.991 -20.845 1.00 87.56 94 ALA A N 1
ATOM 765 C CA . ALA A 1 94 ? 15.071 4.463 -21.014 1.00 87.56 94 ALA A CA 1
ATOM 766 C C . ALA A 1 94 ? 16.134 3.422 -20.620 1.00 87.56 94 ALA A C 1
ATOM 768 O O . ALA A 1 94 ? 17.323 3.679 -20.800 1.00 87.56 94 ALA A O 1
ATOM 769 N N . ARG A 1 95 ? 15.727 2.254 -20.099 1.00 87.12 95 ARG A N 1
ATOM 770 C CA . ARG A 1 95 ? 16.616 1.129 -19.780 1.00 87.12 95 ARG A CA 1
ATOM 771 C C . ARG A 1 95 ? 16.638 0.044 -20.854 1.00 87.12 95 ARG A C 1
ATOM 773 O O . ARG A 1 95 ? 17.359 -0.930 -20.681 1.00 87.12 95 ARG A O 1
ATOM 780 N N . HIS A 1 96 ? 15.876 0.182 -21.939 1.00 90.12 96 HIS A N 1
ATOM 781 C CA . HIS A 1 96 ? 15.830 -0.813 -23.010 1.00 90.12 96 HIS A CA 1
ATOM 782 C C . HIS A 1 96 ? 17.177 -0.891 -23.753 1.00 90.12 96 HIS A C 1
ATOM 784 O O . HIS A 1 96 ? 17.490 -0.027 -24.580 1.00 90.12 96 HIS A O 1
ATOM 790 N N . LEU A 1 97 ? 17.985 -1.914 -23.454 1.00 89.12 97 LEU A N 1
ATOM 791 C CA . LEU A 1 97 ? 19.374 -2.040 -23.913 1.00 89.12 97 LEU A CA 1
ATOM 792 C C . LEU A 1 97 ? 19.495 -2.056 -25.435 1.00 89.12 97 LEU A C 1
ATOM 794 O O . LEU A 1 97 ? 20.373 -1.382 -25.971 1.00 89.12 97 LEU A O 1
ATOM 798 N N . ASP A 1 98 ? 18.597 -2.743 -26.138 1.00 88.50 98 ASP A N 1
ATOM 799 C CA . ASP A 1 98 ? 18.636 -2.784 -27.605 1.00 88.50 98 ASP A CA 1
ATOM 800 C C . ASP A 1 98 ? 18.440 -1.385 -28.217 1.00 88.50 98 ASP A C 1
ATOM 802 O O . ASP A 1 98 ? 19.114 -1.017 -29.182 1.00 88.50 98 ASP A O 1
ATOM 806 N N . THR A 1 99 ? 17.581 -0.561 -27.603 1.00 89.69 99 THR A N 1
ATOM 807 C CA . THR A 1 99 ? 17.353 0.832 -28.029 1.00 89.69 99 THR A CA 1
ATOM 808 C C . THR A 1 99 ? 18.543 1.719 -27.676 1.00 89.69 99 THR A C 1
ATOM 810 O O . THR A 1 99 ? 18.930 2.588 -28.454 1.00 89.69 99 THR A O 1
ATOM 813 N N . ILE A 1 100 ? 19.173 1.490 -26.522 1.00 89.44 100 ILE A N 1
ATOM 814 C CA . ILE A 1 100 ? 20.401 2.195 -26.140 1.00 89.44 100 ILE A CA 1
ATOM 815 C C . ILE A 1 100 ? 21.524 1.887 -27.142 1.00 89.44 100 ILE A C 1
ATOM 817 O O . ILE A 1 100 ? 22.211 2.804 -27.594 1.00 89.44 100 ILE A O 1
ATOM 821 N N . ILE A 1 101 ? 21.701 0.616 -27.516 1.00 88.50 101 ILE A N 1
ATOM 822 C CA . ILE A 1 101 ? 22.730 0.176 -28.467 1.00 88.50 101 ILE A CA 1
ATOM 823 C C . ILE A 1 101 ? 22.471 0.760 -29.860 1.00 88.50 101 ILE A C 1
ATOM 825 O O . ILE A 1 101 ? 23.410 1.244 -30.494 1.00 88.50 101 ILE A O 1
ATOM 829 N N . SER A 1 102 ? 21.224 0.751 -30.341 1.00 87.94 102 SER A N 1
ATOM 830 C CA . SER A 1 102 ? 20.888 1.309 -31.657 1.00 87.94 102 SER A CA 1
ATOM 831 C C . SER A 1 102 ? 21.126 2.822 -31.719 1.00 87.94 102 SER A C 1
ATOM 833 O O . SER A 1 102 ? 21.782 3.301 -32.646 1.00 87.94 102 SER A O 1
ATOM 835 N N . LEU A 1 103 ? 20.706 3.567 -30.690 1.00 87.06 103 LEU A N 1
ATOM 836 C CA . LEU A 1 103 ? 20.952 5.008 -30.581 1.00 87.06 103 LEU A CA 1
ATOM 837 C C . LEU A 1 103 ? 22.442 5.338 -30.468 1.00 87.06 103 LEU A C 1
ATOM 839 O O . LEU A 1 103 ? 22.899 6.333 -31.032 1.00 87.06 103 LEU A O 1
ATOM 843 N N . ARG A 1 104 ? 23.215 4.511 -29.755 1.00 87.38 104 ARG A N 1
ATOM 844 C CA . ARG A 1 104 ? 24.670 4.668 -29.662 1.00 87.38 104 ARG A CA 1
ATOM 845 C C . ARG A 1 104 ? 25.331 4.514 -31.032 1.00 87.38 104 ARG A C 1
ATOM 847 O O . ARG A 1 104 ? 26.078 5.402 -31.426 1.00 87.38 104 ARG A O 1
ATOM 854 N N . LYS A 1 105 ? 25.000 3.454 -31.777 1.00 87.75 105 LYS A N 1
ATOM 855 C CA . LYS A 1 105 ? 25.518 3.238 -33.139 1.00 87.75 105 LYS A CA 1
ATOM 856 C C . LYS A 1 105 ? 25.167 4.394 -34.075 1.00 87.75 105 LYS A C 1
ATOM 858 O O . LYS A 1 105 ? 26.013 4.833 -34.844 1.00 87.75 105 LYS A O 1
ATOM 863 N N . GLN A 1 106 ? 23.947 4.927 -33.980 1.00 85.81 106 GLN A N 1
ATOM 864 C CA . GLN A 1 106 ? 23.528 6.075 -34.785 1.00 85.81 106 GLN A CA 1
ATOM 865 C C . GLN A 1 106 ? 24.384 7.319 -34.499 1.00 85.81 106 GLN A C 1
ATOM 867 O O . GLN A 1 106 ? 24.838 7.972 -35.437 1.00 85.81 106 GLN A O 1
ATOM 872 N N . ARG A 1 107 ? 24.657 7.609 -33.220 1.00 85.38 107 ARG A N 1
ATOM 873 C CA . ARG A 1 107 ? 25.532 8.722 -32.810 1.00 85.38 107 ARG A CA 1
ATOM 874 C C . ARG A 1 107 ? 26.984 8.532 -33.236 1.00 85.38 107 ARG A C 1
ATOM 876 O O . ARG A 1 107 ? 27.642 9.506 -33.564 1.00 85.38 107 ARG A O 1
ATOM 883 N N . GLU A 1 108 ? 27.482 7.300 -33.218 1.00 88.50 108 GLU A N 1
ATOM 884 C CA . GLU A 1 108 ? 28.838 6.983 -33.687 1.00 88.50 108 GLU A CA 1
ATOM 885 C C . GLU A 1 108 ? 28.946 7.081 -35.222 1.00 88.50 108 GLU A C 1
ATOM 887 O O . GLU A 1 108 ? 30.027 7.330 -35.744 1.00 88.50 108 GLU A O 1
ATOM 892 N N . SER A 1 109 ? 27.832 6.928 -35.950 1.00 87.19 109 SER A N 1
ATOM 893 C CA . SER A 1 109 ? 27.802 6.970 -37.420 1.00 87.19 109 SER A CA 1
ATOM 894 C C . SER A 1 109 ? 27.635 8.365 -38.036 1.00 87.19 109 SER A C 1
ATOM 896 O O . SER A 1 109 ? 27.874 8.525 -39.233 1.00 87.19 109 SER A O 1
ATOM 898 N N . LYS A 1 110 ? 27.183 9.366 -37.268 1.00 88.19 110 LYS A N 1
ATOM 899 C CA . LYS A 1 110 ? 26.898 10.714 -37.780 1.00 88.19 110 LYS A CA 1
ATOM 900 C C . LYS A 1 110 ? 26.942 11.761 -36.664 1.00 88.19 110 LYS A C 1
ATOM 902 O O . LYS A 1 110 ? 26.369 11.546 -35.598 1.00 88.19 110 LYS A O 1
ATOM 907 N N . ASP A 1 111 ? 27.493 12.936 -36.967 1.00 87.38 111 ASP A N 1
ATOM 908 C CA . ASP A 1 111 ? 27.355 14.117 -36.112 1.00 87.38 111 ASP A CA 1
ATOM 909 C C . ASP A 1 111 ? 25.890 14.564 -36.019 1.00 87.38 111 ASP A C 1
ATOM 911 O O . ASP A 1 111 ? 25.225 14.850 -37.020 1.00 87.38 111 ASP A O 1
ATOM 915 N N . MET A 1 112 ? 25.380 14.619 -34.789 1.00 85.88 112 MET A N 1
ATOM 916 C CA . MET A 1 112 ? 24.008 15.014 -34.481 1.00 85.88 112 MET A CA 1
ATOM 917 C C . MET A 1 112 ? 23.995 16.304 -33.666 1.00 85.88 112 MET A C 1
ATOM 919 O O . MET A 1 112 ? 24.717 16.460 -32.680 1.00 85.88 112 MET A O 1
ATOM 923 N N . THR A 1 113 ? 23.094 17.214 -34.017 1.00 91.25 113 THR A N 1
ATOM 924 C CA . THR A 1 113 ? 22.794 18.402 -33.216 1.00 91.25 113 THR A CA 1
ATOM 925 C C . THR A 1 113 ? 22.171 18.018 -31.868 1.00 91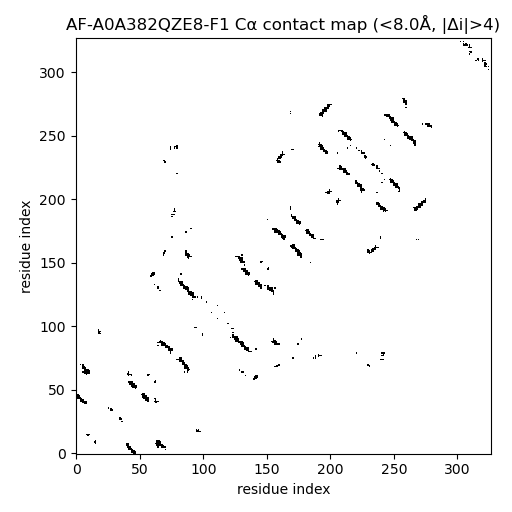.25 113 THR A C 1
ATOM 927 O O . THR A 1 113 ? 21.529 16.974 -31.717 1.00 91.25 113 THR A O 1
ATOM 930 N N . LYS A 1 114 ? 22.257 18.911 -30.869 1.00 88.94 114 LYS A N 1
ATOM 931 C CA . LYS A 1 114 ? 21.584 18.723 -29.564 1.00 88.94 114 LYS A CA 1
ATOM 932 C C . LYS A 1 114 ? 20.076 18.467 -29.711 1.00 88.94 114 LYS A C 1
ATOM 934 O O . LYS A 1 114 ? 19.509 17.685 -28.949 1.00 88.94 114 LYS A O 1
ATOM 939 N N . ARG A 1 115 ? 19.431 19.100 -30.701 1.00 90.62 115 ARG A N 1
ATOM 940 C CA . ARG A 1 115 ? 18.003 18.914 -31.000 1.00 90.62 115 ARG A CA 1
ATOM 941 C C . ARG A 1 115 ? 17.721 17.506 -31.521 1.00 90.62 115 ARG A C 1
ATOM 943 O O . ARG A 1 115 ? 16.798 16.868 -31.028 1.00 90.62 115 ARG A O 1
ATOM 950 N N . GLU A 1 116 ? 18.513 17.004 -32.464 1.00 88.94 116 GLU A N 1
ATOM 951 C CA . GLU A 1 116 ? 18.367 15.633 -32.972 1.00 88.94 116 GLU A CA 1
ATOM 952 C C . GLU A 1 116 ? 18.612 14.600 -31.865 1.00 88.94 116 GLU A C 1
ATOM 954 O O . GLU A 1 116 ? 17.846 13.650 -31.736 1.00 88.94 116 GLU A O 1
ATOM 959 N N . ILE A 1 117 ? 19.611 14.824 -31.003 1.00 84.94 117 ILE A N 1
ATOM 960 C CA . ILE A 1 117 ? 19.890 13.974 -29.834 1.00 84.94 117 ILE A CA 1
ATOM 961 C C . ILE A 1 117 ? 18.691 13.919 -28.878 1.00 84.94 117 ILE A C 1
ATOM 963 O O . ILE A 1 117 ? 18.357 12.846 -28.368 1.00 84.94 117 ILE A O 1
ATOM 967 N N . LEU A 1 118 ? 18.050 15.063 -28.619 1.00 86.00 118 LEU A N 1
ATOM 968 C CA . LEU A 1 118 ? 16.854 15.138 -27.783 1.00 86.00 118 LEU A CA 1
ATOM 969 C C . LEU A 1 118 ? 15.677 14.398 -28.431 1.00 86.00 118 LEU A C 1
ATOM 971 O O . LEU A 1 118 ? 15.017 13.601 -27.768 1.00 86.00 118 LEU A O 1
ATOM 975 N N . LEU A 1 119 ? 15.433 14.627 -29.724 1.00 87.81 119 LEU A N 1
ATOM 976 C CA . LEU A 1 119 ? 14.341 13.986 -30.461 1.00 87.81 119 LEU A CA 1
ATOM 977 C C . LEU A 1 119 ? 14.536 12.472 -30.592 1.00 87.81 119 LEU A C 1
ATOM 979 O O . LEU A 1 119 ? 13.557 11.734 -30.520 1.00 87.81 119 LEU A O 1
ATOM 983 N N . ALA A 1 120 ? 15.777 11.995 -30.680 1.00 85.25 120 ALA A N 1
ATOM 984 C CA . ALA A 1 120 ? 16.094 10.571 -30.721 1.00 85.25 120 ALA A CA 1
ATOM 985 C C . ALA A 1 120 ? 15.675 9.822 -29.440 1.00 85.25 120 ALA A C 1
ATOM 987 O O . ALA A 1 120 ? 15.418 8.622 -29.481 1.00 85.25 120 ALA A O 1
ATOM 988 N N . ARG A 1 121 ? 15.504 10.514 -28.300 1.00 82.31 121 ARG A N 1
ATOM 989 C CA . ARG A 1 121 ? 14.951 9.899 -27.077 1.00 82.31 121 ARG A CA 1
ATOM 990 C C . ARG A 1 121 ? 13.483 9.479 -27.228 1.00 82.31 121 ARG A C 1
ATOM 992 O O . ARG A 1 121 ? 13.011 8.661 -26.447 1.00 82.31 121 ARG A O 1
ATOM 999 N N . ARG A 1 122 ? 12.762 9.977 -28.240 1.00 86.19 122 ARG A N 1
ATOM 1000 C CA . ARG A 1 122 ? 11.390 9.532 -28.553 1.00 86.19 122 ARG A CA 1
ATOM 1001 C C . ARG A 1 122 ? 11.330 8.098 -29.094 1.00 86.19 122 ARG A C 1
ATOM 1003 O O . ARG A 1 122 ? 10.242 7.547 -29.177 1.00 86.19 122 ARG A O 1
ATOM 1010 N N . VAL A 1 123 ? 12.472 7.499 -29.446 1.00 89.19 123 VAL A N 1
ATOM 1011 C CA . VAL A 1 123 ? 12.561 6.103 -29.912 1.00 89.19 123 VAL A CA 1
ATOM 1012 C C . VAL A 1 123 ? 12.343 5.106 -28.771 1.00 89.19 123 VAL A C 1
ATOM 1014 O O . VAL A 1 123 ? 11.939 3.974 -29.021 1.00 89.19 123 VAL A O 1
ATOM 1017 N N . PHE A 1 124 ? 12.568 5.504 -27.513 1.00 91.31 124 PHE A N 1
ATOM 1018 C CA . PHE A 1 124 ? 12.178 4.668 -26.380 1.00 91.31 124 PHE A CA 1
ATOM 1019 C C . PHE A 1 124 ? 10.660 4.505 -26.385 1.00 91.31 124 PHE A C 1
ATOM 1021 O O . PHE A 1 124 ? 9.935 5.495 -26.267 1.00 91.31 124 PHE A O 1
ATOM 1028 N N . SER A 1 125 ? 10.193 3.272 -26.561 1.00 90.44 125 SER A N 1
ATOM 1029 C CA . SER A 1 125 ? 8.778 2.935 -26.483 1.00 90.44 125 SER A CA 1
ATOM 1030 C C . SER A 1 125 ? 8.298 2.977 -25.035 1.00 90.44 125 SER A C 1
ATOM 1032 O O . SER A 1 125 ? 9.103 2.873 -24.097 1.00 90.44 125 SER A O 1
ATOM 1034 N N . ALA A 1 126 ? 6.983 3.086 -24.867 1.00 92.25 126 ALA A N 1
ATOM 1035 C CA . ALA A 1 126 ? 6.361 2.781 -23.595 1.00 92.25 126 ALA A CA 1
ATOM 1036 C C . ALA A 1 126 ? 6.592 1.304 -23.238 1.00 92.25 126 ALA A C 1
ATOM 1038 O O . ALA A 1 126 ? 6.777 0.445 -24.108 1.00 92.25 126 ALA A O 1
ATOM 1039 N N . GLN A 1 127 ? 6.632 1.034 -21.943 1.00 93.50 127 GLN A N 1
ATOM 1040 C CA . GLN A 1 127 ? 6.550 -0.290 -21.358 1.00 93.50 127 GLN A CA 1
ATOM 1041 C C . GLN A 1 127 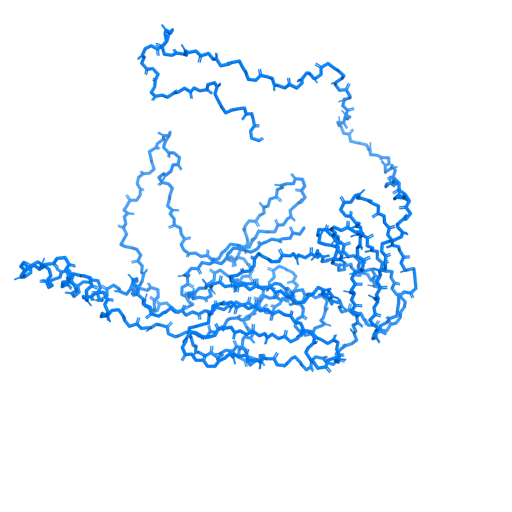? 5.325 -0.277 -20.446 1.00 93.50 127 GLN A C 1
ATOM 1043 O O . GLN A 1 127 ? 5.421 0.107 -19.284 1.00 93.50 127 GLN A O 1
ATOM 1048 N N . GLU A 1 128 ? 4.190 -0.674 -21.006 1.00 95.25 128 GLU A N 1
ATOM 1049 C CA . GLU A 1 128 ? 2.973 -0.962 -20.252 1.00 95.25 128 GLU A CA 1
ATOM 1050 C C . GLU A 1 128 ? 3.163 -2.301 -19.537 1.00 95.25 128 GLU A C 1
ATOM 1052 O O . GLU A 1 128 ? 3.563 -3.307 -20.139 1.00 95.25 128 GLU A O 1
ATOM 1057 N N . THR A 1 129 ? 2.936 -2.308 -18.232 1.00 95.25 129 THR A N 1
ATOM 1058 C CA . THR A 1 129 ? 3.060 -3.502 -17.390 1.00 95.25 129 THR A CA 1
ATOM 1059 C C . THR A 1 129 ? 1.868 -3.570 -16.469 1.00 95.25 129 THR A C 1
ATOM 1061 O O . THR A 1 129 ? 1.331 -2.536 -16.096 1.00 95.25 129 THR A O 1
ATOM 1064 N N . ALA A 1 130 ? 1.475 -4.791 -16.116 1.00 96.62 130 ALA A N 1
ATOM 1065 C CA . ALA A 1 130 ? 0.408 -4.997 -15.153 1.00 96.62 130 ALA A CA 1
ATOM 1066 C C . ALA A 1 130 ? 0.777 -4.317 -13.833 1.00 96.62 130 ALA A C 1
ATOM 1068 O O . ALA A 1 130 ? 1.939 -4.390 -13.405 1.00 96.62 130 ALA A O 1
ATOM 1069 N N . ASN A 1 131 ? -0.200 -3.689 -13.189 1.00 97.75 131 ASN A N 1
ATOM 1070 C CA . ASN A 1 131 ? -0.085 -3.389 -11.769 1.00 97.75 131 ASN A CA 1
ATOM 1071 C C . ASN A 1 131 ? 0.105 -4.705 -10.989 1.00 97.75 131 ASN A C 1
ATOM 1073 O O . ASN A 1 131 ? -0.222 -5.790 -11.473 1.00 97.75 131 ASN A O 1
ATOM 1077 N N . ALA A 1 132 ? 0.744 -4.625 -9.826 1.00 97.81 132 ALA A N 1
ATOM 1078 C CA . ALA A 1 132 ? 1.031 -5.792 -9.002 1.00 97.81 132 ALA A CA 1
ATOM 1079 C C . ALA A 1 132 ? 0.223 -5.730 -7.709 1.00 97.81 132 ALA A C 1
ATOM 1081 O O . ALA A 1 132 ? 0.063 -4.661 -7.122 1.00 97.81 132 ALA A O 1
ATOM 1082 N N . ALA A 1 133 ? -0.231 -6.887 -7.248 1.00 98.31 133 ALA A N 1
ATOM 1083 C CA . ALA A 1 133 ? -0.851 -7.060 -5.950 1.00 98.31 133 ALA A CA 1
ATOM 1084 C C . ALA A 1 133 ? -0.225 -8.272 -5.271 1.00 98.31 133 ALA A C 1
ATOM 1086 O O . ALA A 1 133 ? 0.018 -9.300 -5.908 1.00 98.31 133 ALA A O 1
ATOM 1087 N N . PHE A 1 134 ? 0.055 -8.135 -3.985 1.00 98.62 134 PHE A N 1
ATOM 1088 C CA . PHE A 1 134 ? 0.690 -9.156 -3.182 1.00 98.62 134 PHE A CA 1
ATOM 1089 C C . PHE A 1 134 ? -0.159 -9.416 -1.949 1.00 98.62 134 PHE A C 1
ATOM 1091 O O . PHE A 1 134 ? -0.171 -8.591 -1.035 1.00 98.62 134 PHE A O 1
ATOM 1098 N N . ARG A 1 135 ? -0.829 -10.567 -1.922 1.00 98.69 135 ARG A N 1
ATOM 1099 C CA . ARG A 1 135 ? -1.606 -11.019 -0.778 1.00 98.69 135 ARG A CA 1
ATOM 1100 C C . ARG A 1 135 ? -0.700 -11.465 0.354 1.00 98.69 135 ARG A C 1
ATOM 1102 O O . ARG A 1 135 ? 0.183 -12.300 0.137 1.00 98.69 135 ARG A O 1
ATOM 1109 N N . ASN A 1 136 ? -0.920 -10.945 1.550 1.00 98.19 136 ASN A N 1
ATOM 1110 C CA . ASN A 1 136 ? -0.223 -11.344 2.757 1.00 98.19 136 ASN A CA 1
ATOM 1111 C C . ASN A 1 136 ? -0.765 -12.690 3.247 1.00 98.19 136 ASN A C 1
ATOM 1113 O O . ASN A 1 136 ? -1.943 -12.850 3.531 1.00 98.19 136 ASN A O 1
ATOM 1117 N N . LEU A 1 137 ? 0.106 -13.692 3.340 1.00 97.94 137 LEU A N 1
ATOM 1118 C CA . LEU A 1 137 ? -0.265 -15.040 3.783 1.00 97.94 137 LEU A CA 1
ATOM 1119 C C . LEU A 1 137 ? 0.009 -15.260 5.278 1.00 97.94 137 LEU A C 1
ATOM 1121 O O . LEU A 1 137 ? -0.085 -16.386 5.775 1.00 97.94 137 LEU A O 1
ATOM 1125 N N . GLY A 1 138 ? 0.446 -14.216 5.982 1.00 95.44 138 GLY A N 1
ATOM 1126 C CA . GLY A 1 138 ? 1.065 -14.334 7.291 1.00 95.44 138 GLY A CA 1
ATOM 1127 C C . GLY A 1 138 ? 2.457 -14.964 7.203 1.00 95.44 138 GLY A C 1
ATOM 1128 O O . GLY A 1 138 ? 3.011 -15.220 6.131 1.00 95.44 138 GLY A O 1
ATOM 1129 N N . GLY A 1 139 ? 3.093 -15.174 8.359 1.00 95.31 139 GLY A N 1
ATOM 1130 C CA . GLY A 1 139 ? 4.408 -15.827 8.421 1.00 95.31 139 GLY A CA 1
ATOM 1131 C C . GLY A 1 139 ? 5.507 -15.135 7.597 1.00 95.31 139 GLY A C 1
ATOM 1132 O O . GLY A 1 139 ? 6.469 -15.792 7.191 1.00 95.31 139 GLY A O 1
ATOM 1133 N N . LEU A 1 140 ? 5.370 -13.824 7.348 1.00 96.31 140 LEU A N 1
ATOM 1134 C CA . LEU A 1 140 ? 6.275 -13.018 6.519 1.00 96.31 140 LEU A CA 1
ATOM 1135 C C . LEU A 1 140 ? 6.375 -13.534 5.071 1.00 96.31 140 LEU A C 1
ATOM 1137 O O . LEU A 1 140 ? 7.468 -13.598 4.494 1.00 96.31 140 LEU A O 1
ATOM 1141 N N . ARG A 1 141 ? 5.251 -13.970 4.499 1.00 98.12 141 ARG A N 1
ATOM 1142 C CA . ARG A 1 141 ? 5.128 -14.413 3.108 1.00 98.12 141 ARG A CA 1
ATOM 1143 C C . ARG A 1 141 ? 4.021 -13.648 2.412 1.00 98.12 141 ARG A C 1
ATOM 1145 O O . ARG A 1 141 ? 2.954 -13.454 2.976 1.00 98.12 141 ARG A O 1
ATOM 1152 N N . PHE A 1 142 ? 4.279 -13.310 1.159 1.00 98.50 142 PHE A N 1
ATOM 1153 C CA . PHE A 1 142 ? 3.298 -12.761 0.247 1.00 98.50 142 PHE A CA 1
ATOM 1154 C C . PHE A 1 142 ? 3.195 -13.637 -1.004 1.00 98.50 142 PHE A C 1
ATOM 1156 O O . PHE A 1 142 ? 4.186 -14.243 -1.430 1.00 98.50 142 PHE A O 1
ATOM 1163 N N . ALA A 1 143 ? 2.009 -13.689 -1.602 1.00 98.12 143 ALA A N 1
ATOM 1164 C CA . ALA A 1 143 ? 1.755 -14.311 -2.898 1.00 98.12 143 ALA A CA 1
ATOM 1165 C C . ALA A 1 143 ? 1.269 -13.269 -3.905 1.00 98.12 143 ALA A C 1
ATOM 1167 O O . ALA A 1 143 ? 0.610 -12.312 -3.534 1.00 98.12 143 ALA A O 1
ATOM 1168 N N . GLU A 1 144 ? 1.616 -13.445 -5.177 1.00 97.75 144 GLU A N 1
ATOM 1169 C CA . GLU A 1 144 ? 1.112 -12.588 -6.253 1.00 97.75 144 GLU A CA 1
ATOM 1170 C C . GLU A 1 144 ? -0.379 -12.879 -6.485 1.00 97.75 144 GLU A C 1
ATOM 1172 O O . GLU A 1 144 ? -0.751 -14.045 -6.626 1.00 97.75 144 GLU A O 1
ATOM 1177 N N . SER A 1 145 ? -1.201 -11.829 -6.499 1.00 98.19 145 SER A N 1
ATOM 1178 C CA . SER A 1 145 ? -2.667 -11.918 -6.553 1.00 98.19 145 SER A CA 1
ATOM 1179 C C . SER A 1 145 ? -3.304 -10.869 -7.474 1.00 98.19 145 SER A C 1
ATOM 1181 O O . SER A 1 145 ? -4.523 -10.726 -7.464 1.00 98.19 145 SER A O 1
ATOM 1183 N N . ALA A 1 146 ? -2.538 -10.142 -8.304 1.00 97.31 146 ALA A N 1
ATOM 1184 C CA . ALA A 1 146 ? -3.091 -9.056 -9.125 1.00 97.31 146 ALA A CA 1
ATOM 1185 C C . ALA A 1 146 ? -4.190 -9.557 -10.062 1.00 97.31 146 ALA A C 1
ATOM 1187 O O . ALA A 1 146 ? -5.265 -8.971 -10.114 1.00 97.31 146 ALA A O 1
ATOM 1188 N N . ALA A 1 147 ? -3.951 -10.673 -10.754 1.00 96.94 147 ALA A N 1
ATOM 1189 C CA . ALA A 1 147 ? -4.938 -11.253 -11.663 1.00 96.94 147 ALA A CA 1
ATOM 1190 C C . ALA A 1 147 ? -6.156 -11.834 -10.923 1.00 96.94 147 ALA A C 1
ATOM 1192 O O . ALA A 1 147 ? -7.269 -11.783 -11.437 1.00 96.94 147 ALA A O 1
ATOM 1193 N N . GLU A 1 148 ? -5.957 -12.378 -9.718 1.00 97.38 148 GLU A N 1
ATOM 1194 C CA . GLU A 1 148 ? -7.046 -12.892 -8.875 1.00 97.38 148 GLU A CA 1
ATOM 1195 C C . GLU A 1 148 ? -7.974 -11.760 -8.417 1.00 97.38 148 GLU A C 1
ATOM 1197 O O . GLU A 1 148 ? -9.192 -11.924 -8.414 1.00 97.38 148 GLU A O 1
ATOM 1202 N N . TRP A 1 149 ? -7.405 -10.600 -8.083 1.00 97.44 149 TRP A N 1
ATOM 1203 C CA . TRP A 1 149 ? -8.142 -9.421 -7.624 1.00 97.44 149 TRP A CA 1
ATOM 1204 C C . TRP A 1 149 ? -8.564 -8.466 -8.744 1.00 97.44 149 TRP A C 1
ATOM 1206 O O . TRP A 1 149 ? -9.180 -7.441 -8.469 1.00 97.44 149 TRP A O 1
ATOM 1216 N N . GLY A 1 150 ? -8.243 -8.773 -10.005 1.00 97.12 150 GLY A N 1
ATOM 1217 C CA . GLY A 1 150 ? -8.542 -7.890 -11.137 1.00 97.12 150 GLY A CA 1
ATOM 1218 C C . GLY A 1 150 ? -7.779 -6.561 -11.101 1.00 97.12 150 GLY A C 1
ATOM 1219 O O . GLY A 1 150 ? -8.244 -5.565 -11.645 1.00 97.12 150 GLY A O 1
ATOM 1220 N N . PHE A 1 151 ? -6.612 -6.538 -10.456 1.00 97.69 151 PHE A N 1
ATOM 1221 C CA . PHE A 1 151 ? -5.703 -5.396 -10.377 1.00 97.69 151 PHE A CA 1
ATOM 1222 C C . PHE A 1 151 ? -4.508 -5.551 -11.338 1.00 97.69 151 PHE A C 1
ATOM 1224 O O . PHE A 1 151 ? -3.464 -4.948 -11.125 1.00 97.69 151 PHE A O 1
ATOM 1231 N N . ASP A 1 152 ? -4.606 -6.379 -12.386 1.00 96.69 152 ASP A N 1
ATOM 1232 C CA . ASP A 1 152 ? -3.520 -6.654 -13.344 1.00 96.69 152 ASP A CA 1
ATOM 1233 C C . ASP A 1 152 ? -3.632 -5.876 -14.670 1.00 96.69 152 ASP A C 1
ATOM 1235 O O . ASP A 1 152 ? -2.984 -6.229 -15.667 1.00 96.69 152 ASP A O 1
ATOM 1239 N N . ASP A 1 153 ? -4.408 -4.787 -14.676 1.00 94.81 153 ASP A N 1
ATOM 1240 C CA . ASP A 1 153 ? -4.522 -3.873 -15.812 1.00 94.81 153 ASP A CA 1
ATOM 1241 C C . ASP A 1 153 ? -3.141 -3.394 -16.273 1.00 94.81 153 ASP A C 1
ATOM 1243 O O . ASP A 1 153 ? -2.282 -2.987 -15.484 1.00 94.81 153 ASP A O 1
ATOM 1247 N N . LYS A 1 154 ? -2.918 -3.474 -17.588 1.00 95.81 154 LYS A N 1
ATOM 1248 C CA . LYS A 1 154 ? -1.638 -3.149 -18.225 1.00 95.81 154 LYS A CA 1
ATOM 1249 C C . LYS A 1 154 ? -1.699 -1.756 -18.814 1.00 95.81 154 LYS A C 1
ATOM 1251 O O . LYS A 1 154 ? -2.265 -1.569 -19.886 1.00 95.81 154 LYS A O 1
ATOM 1256 N N . ASP A 1 155 ? -1.054 -0.819 -18.138 1.00 95.12 155 ASP A N 1
ATOM 1257 C CA . ASP A 1 155 ? -0.935 0.563 -18.590 1.00 95.12 155 ASP A CA 1
ATOM 1258 C C . ASP A 1 155 ? 0.384 1.171 -18.067 1.00 95.12 155 ASP A C 1
ATOM 1260 O O . ASP A 1 155 ? 1.281 0.469 -17.581 1.00 95.12 155 ASP A O 1
ATOM 1264 N N . VAL A 1 156 ? 0.534 2.484 -18.209 1.00 97.12 156 VAL A N 1
ATOM 1265 C CA . VAL A 1 156 ? 1.496 3.318 -17.497 1.00 97.12 156 VAL A CA 1
ATOM 1266 C C . VAL A 1 156 ? 0.762 3.989 -16.335 1.00 97.12 156 VAL A C 1
ATOM 1268 O O . VAL A 1 156 ? 0.325 5.140 -16.421 1.00 97.12 156 VAL A O 1
ATOM 1271 N N . SER A 1 157 ? 0.629 3.249 -15.240 1.00 96.81 157 SER A N 1
ATOM 1272 C CA . SER A 1 157 ? -0.023 3.673 -14.004 1.00 96.81 157 SER A CA 1
ATOM 1273 C C . SER A 1 157 ? 0.976 4.332 -13.049 1.00 96.81 157 SER A C 1
ATOM 1275 O O . SER A 1 157 ? 2.062 3.810 -12.800 1.00 96.81 157 SER A O 1
ATOM 1277 N N . HIS A 1 158 ? 0.608 5.485 -12.488 1.00 95.25 158 HIS A N 1
ATOM 1278 C CA . HIS A 1 158 ? 1.470 6.265 -11.595 1.00 95.25 158 HIS A CA 1
ATOM 1279 C C . HIS A 1 158 ? 0.899 6.360 -10.176 1.00 95.25 158 HIS A C 1
ATOM 1281 O O . HIS A 1 158 ? 1.188 5.521 -9.330 1.00 95.25 158 HIS A O 1
ATOM 1287 N N . GLY A 1 159 ? 0.125 7.408 -9.891 1.00 95.12 159 GLY A N 1
ATOM 1288 C CA . GLY A 1 159 ? -0.443 7.649 -8.567 1.00 95.12 159 GLY A CA 1
ATOM 1289 C C . GLY A 1 159 ? -1.591 6.698 -8.256 1.00 95.12 159 GLY A C 1
ATOM 1290 O O . GLY A 1 159 ? -2.301 6.268 -9.165 1.00 95.12 159 GLY A O 1
ATOM 1291 N N . MET A 1 160 ? -1.771 6.417 -6.970 1.00 96.31 160 MET A N 1
ATOM 1292 C CA . MET A 1 160 ? -2.841 5.578 -6.445 1.00 96.31 160 MET A CA 1
ATOM 1293 C C . MET A 1 160 ? -3.401 6.214 -5.174 1.00 96.31 160 MET A C 1
ATOM 1295 O O . MET A 1 160 ? -2.634 6.701 -4.345 1.00 96.31 160 MET A O 1
ATOM 1299 N N . ALA A 1 161 ? -4.719 6.218 -5.030 1.00 95.31 161 ALA A N 1
ATOM 1300 C CA . ALA A 1 161 ? -5.423 6.704 -3.850 1.00 95.31 161 ALA A CA 1
ATOM 1301 C C . ALA A 1 161 ? -6.485 5.687 -3.436 1.00 95.31 161 ALA A C 1
ATOM 1303 O O . ALA A 1 161 ? -7.114 5.079 -4.299 1.00 95.31 161 ALA A O 1
ATOM 1304 N N . CYS A 1 162 ? -6.669 5.517 -2.133 1.00 95.31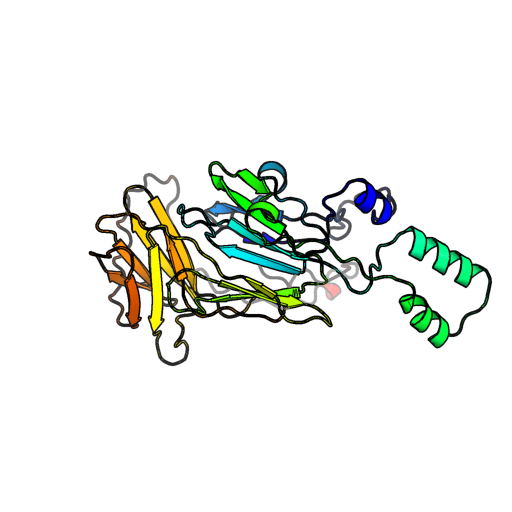 162 CYS A N 1
ATOM 1305 C CA . CYS A 1 162 ? -7.660 4.624 -1.546 1.00 95.31 162 CYS A CA 1
ATOM 1306 C C . CYS A 1 162 ? -8.761 5.434 -0.847 1.00 95.31 162 CYS A C 1
ATOM 1308 O O . CYS A 1 162 ? -8.489 6.492 -0.266 1.00 95.31 162 CYS A O 1
ATOM 1310 N N . GLY A 1 163 ? -9.997 4.946 -0.891 1.00 93.50 163 GLY A N 1
ATOM 1311 C CA . GLY A 1 163 ? -11.145 5.580 -0.244 1.00 93.50 163 GLY A CA 1
ATOM 1312 C C . GLY A 1 163 ? -12.423 4.781 -0.466 1.00 93.50 163 GLY A C 1
ATOM 1313 O O . GLY A 1 163 ? -12.527 4.081 -1.457 1.00 93.50 163 GLY A O 1
ATOM 1314 N N . ASP A 1 164 ? -13.385 4.899 0.441 1.00 93.19 164 ASP A N 1
ATOM 1315 C CA . ASP A 1 164 ? -14.713 4.280 0.328 1.00 93.19 164 ASP A CA 1
ATOM 1316 C C . ASP A 1 164 ? -15.601 5.151 -0.583 1.00 93.19 164 ASP A C 1
ATOM 1318 O O . ASP A 1 164 ? -16.120 6.186 -0.145 1.00 93.19 164 ASP A O 1
ATOM 1322 N N . LEU A 1 165 ? -15.669 4.836 -1.885 1.00 94.00 165 LEU A N 1
ATOM 1323 C CA . LEU A 1 165 ? -16.321 5.701 -2.880 1.00 94.00 165 LEU A CA 1
ATOM 1324 C C . LEU A 1 165 ? -17.830 5.480 -2.954 1.00 94.00 165 LEU A C 1
ATOM 1326 O O . LEU A 1 165 ? -18.555 6.395 -3.361 1.00 94.00 165 LEU A O 1
ATOM 1330 N N . ASP A 1 166 ? -18.301 4.286 -2.604 1.00 93.06 166 ASP A N 1
ATOM 1331 C CA . ASP A 1 166 ? -19.716 3.924 -2.643 1.00 93.06 166 ASP A CA 1
ATOM 1332 C C . ASP A 1 166 ? -20.396 3.923 -1.263 1.00 93.06 166 ASP A C 1
ATOM 1334 O O . ASP A 1 166 ? -21.629 3.888 -1.189 1.00 93.06 166 ASP A O 1
ATOM 1338 N N . GLY A 1 167 ? -19.623 4.083 -0.186 1.00 88.81 167 GLY A N 1
ATOM 1339 C CA . GLY A 1 167 ? -20.118 4.181 1.180 1.00 88.81 167 GLY A CA 1
ATOM 1340 C C . GLY A 1 167 ? -20.487 2.831 1.790 1.00 88.81 167 GLY A C 1
ATOM 1341 O O . GLY A 1 167 ? -21.235 2.813 2.775 1.00 88.81 167 GLY A O 1
ATOM 1342 N N . ASP A 1 168 ? -20.046 1.715 1.202 1.00 88.56 168 ASP A N 1
ATOM 1343 C CA . ASP A 1 168 ? -20.278 0.383 1.752 1.00 88.56 168 ASP A CA 1
ATOM 1344 C C . ASP A 1 168 ? -19.242 0.007 2.825 1.00 88.56 168 ASP A C 1
ATOM 1346 O O . ASP A 1 168 ? -19.461 -0.906 3.631 1.00 88.56 168 ASP A O 1
ATOM 1350 N N . GLY A 1 169 ? -18.164 0.784 2.925 1.00 85.81 169 GLY A N 1
ATOM 1351 C CA . GLY A 1 169 ? -17.191 0.706 3.995 1.00 85.81 169 GLY A CA 1
ATOM 1352 C C . GLY A 1 169 ? -16.057 -0.268 3.739 1.00 85.81 169 GLY A C 1
ATOM 1353 O O . GLY A 1 169 ? -15.405 -0.614 4.712 1.00 85.81 169 GLY A O 1
ATOM 1354 N N . ASP A 1 170 ? -15.828 -0.785 2.535 1.00 91.19 170 ASP A N 1
ATOM 1355 C CA . ASP A 1 170 ? -14.483 -1.212 2.138 1.00 91.19 170 ASP A CA 1
ATOM 1356 C C . ASP A 1 170 ? -13.762 -0.060 1.403 1.00 91.19 170 ASP A C 1
ATOM 1358 O O . ASP A 1 170 ? -14.356 0.977 1.116 1.00 91.19 170 ASP A O 1
ATOM 1362 N N . LEU A 1 171 ? -12.432 -0.132 1.250 1.00 94.19 171 LEU A N 1
ATOM 1363 C CA . LEU A 1 171 ? -11.727 0.904 0.484 1.00 94.19 171 LEU A CA 1
ATOM 1364 C C . LEU A 1 171 ? -11.661 0.481 -0.977 1.00 94.19 171 LEU A C 1
ATOM 1366 O O . LEU A 1 171 ? -11.155 -0.592 -1.296 1.00 94.19 171 LEU A O 1
ATOM 1370 N N . ASP A 1 172 ? -12.080 1.376 -1.854 1.00 96.75 172 ASP A N 1
ATOM 1371 C CA . ASP A 1 172 ? -11.828 1.309 -3.282 1.00 96.75 172 ASP A CA 1
ATOM 1372 C C . ASP A 1 172 ? -10.463 1.904 -3.614 1.00 96.75 172 ASP A C 1
ATOM 1374 O O . ASP A 1 172 ? -9.859 2.649 -2.831 1.00 96.75 172 ASP A O 1
ATOM 1378 N N . VAL A 1 173 ? -9.992 1.625 -4.827 1.00 97.19 173 VAL A N 1
ATOM 1379 C CA . VAL A 1 173 ? -8.711 2.118 -5.328 1.00 97.19 173 VAL A CA 1
ATOM 1380 C C . VAL A 1 173 ? -8.919 2.933 -6.600 1.00 97.19 173 VAL A C 1
ATOM 1382 O O . VAL A 1 173 ? -9.557 2.494 -7.553 1.00 97.19 173 VAL A O 1
ATOM 1385 N N . VAL A 1 174 ? -8.317 4.119 -6.656 1.00 97.31 174 VAL A N 1
ATOM 1386 C CA . VAL A 1 174 ? -8.256 4.962 -7.855 1.00 97.31 174 VAL A CA 1
ATOM 1387 C C . VAL A 1 174 ? -6.813 5.074 -8.316 1.00 97.31 174 VAL A C 1
ATOM 1389 O O . VAL A 1 174 ? -5.936 5.468 -7.547 1.00 97.31 174 VAL A O 1
ATOM 1392 N N . VAL A 1 175 ? -6.563 4.774 -9.588 1.00 97.56 175 VAL A N 1
ATOM 1393 C CA . VAL A 1 175 ? -5.234 4.815 -10.206 1.00 97.56 175 VAL A CA 1
ATOM 1394 C C . VAL A 1 175 ? -5.209 5.828 -11.342 1.00 97.56 175 VAL A C 1
ATOM 1396 O O . VAL A 1 175 ? -6.073 5.839 -12.219 1.00 97.56 175 VAL A O 1
ATOM 1399 N N . ASN A 1 176 ? -4.182 6.675 -11.360 1.00 95.38 176 ASN A N 1
ATOM 1400 C CA . ASN A 1 176 ? -3.949 7.600 -12.461 1.00 95.38 176 ASN A CA 1
ATOM 1401 C C . ASN A 1 176 ? -3.105 6.937 -13.558 1.00 95.38 176 ASN A C 1
ATOM 1403 O O . ASN A 1 176 ? -1.926 6.635 -13.338 1.00 95.38 176 ASN A O 1
ATOM 1407 N N . ASN A 1 177 ? -3.695 6.781 -14.742 1.00 95.44 177 ASN A N 1
ATOM 1408 C CA . ASN A 1 177 ? -3.042 6.222 -15.919 1.00 95.44 177 ASN A CA 1
ATOM 1409 C C . ASN A 1 177 ? -2.584 7.334 -16.865 1.00 95.44 177 ASN A C 1
ATOM 1411 O O . ASN A 1 177 ? -3.314 8.273 -17.192 1.00 95.44 177 ASN A O 1
ATOM 1415 N N . LEU A 1 178 ? -1.340 7.255 -17.325 1.00 94.75 178 LEU A N 1
ATOM 1416 C CA . LEU A 1 178 ? -0.779 8.285 -18.182 1.00 94.75 178 LEU A CA 1
ATOM 1417 C C . LEU A 1 178 ? -1.418 8.243 -19.578 1.00 94.75 178 LEU A C 1
ATOM 1419 O O . LEU A 1 178 ? -1.221 7.294 -20.322 1.00 94.75 178 LEU A O 1
ATOM 1423 N N . ARG A 1 179 ? -2.075 9.343 -19.980 1.00 93.06 179 ARG A N 1
ATOM 1424 C CA . ARG A 1 179 ? -2.769 9.492 -21.285 1.00 93.06 179 ARG A CA 1
ATOM 1425 C C . ARG A 1 179 ? -3.923 8.507 -21.509 1.00 93.06 179 ARG A C 1
ATOM 1427 O O . ARG A 1 179 ? -4.396 8.383 -22.637 1.00 93.06 179 ARG A O 1
ATOM 1434 N N . ALA A 1 180 ? -4.407 7.890 -20.445 1.00 93.38 180 ALA A N 1
ATOM 1435 C CA . ALA A 1 180 ? -5.590 7.050 -20.437 1.00 93.38 180 ALA A CA 1
ATOM 1436 C C . ALA A 1 180 ? -6.561 7.542 -19.348 1.00 93.38 180 ALA A C 1
ATOM 1438 O O . ALA A 1 180 ? -6.182 8.359 -18.503 1.00 93.38 180 ALA A O 1
ATOM 1439 N N . PRO A 1 181 ? -7.833 7.113 -19.374 1.00 94.94 181 PRO A N 1
ATOM 1440 C CA . PRO A 1 181 ? -8.746 7.334 -18.259 1.00 94.94 181 PRO A CA 1
ATOM 1441 C C . PRO A 1 181 ? -8.184 6.777 -16.945 1.00 94.94 181 PRO A C 1
ATOM 1443 O O . PRO A 1 181 ? -7.420 5.810 -16.944 1.00 94.94 181 PRO A O 1
ATOM 1446 N N . ALA A 1 182 ? -8.582 7.374 -15.821 1.00 95.56 182 ALA A N 1
ATOM 1447 C CA . ALA A 1 182 ? -8.256 6.824 -14.513 1.00 95.56 182 ALA A CA 1
ATOM 1448 C C . ALA A 1 182 ? -8.885 5.432 -14.343 1.00 95.56 182 ALA A C 1
ATOM 1450 O O . ALA A 1 182 ? -10.029 5.214 -14.747 1.00 95.56 182 ALA A O 1
ATOM 1451 N N . GLY A 1 183 ? -8.138 4.515 -13.730 1.00 95.31 183 GLY A N 1
ATOM 1452 C CA . GLY A 1 183 ? -8.671 3.240 -13.265 1.00 95.31 183 GLY A CA 1
ATOM 1453 C C . GLY A 1 183 ? -9.415 3.446 -11.951 1.00 95.31 183 GLY A C 1
ATOM 1454 O O . GLY A 1 183 ? -8.909 4.135 -11.065 1.00 95.31 183 GLY A O 1
ATOM 1455 N N . VAL A 1 184 ? -10.604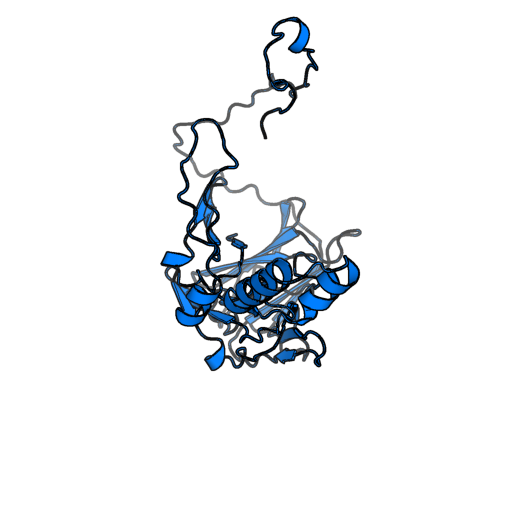 2.865 -11.829 1.00 96.88 184 VAL A N 1
ATOM 1456 C CA . VAL A 1 184 ? -11.390 2.853 -10.590 1.00 96.88 184 VAL A CA 1
ATOM 1457 C C . VAL A 1 184 ? -11.719 1.400 -10.292 1.00 96.88 184 VAL A C 1
ATOM 1459 O O . VAL A 1 184 ? -12.441 0.760 -11.056 1.00 96.88 184 VAL A O 1
ATOM 1462 N N . TYR A 1 185 ? -11.154 0.887 -9.208 1.00 97.19 185 TYR A N 1
ATOM 1463 C CA . TYR A 1 185 ? -11.284 -0.496 -8.778 1.00 97.19 185 TYR A CA 1
ATOM 1464 C C . TYR A 1 185 ? -12.169 -0.509 -7.546 1.00 97.19 185 TYR A C 1
ATOM 1466 O O . TYR A 1 185 ? -11.754 -0.053 -6.480 1.00 97.19 185 TYR A O 1
ATOM 1474 N N . ARG A 1 186 ? -13.391 -1.007 -7.729 1.00 97.12 186 ARG A N 1
ATOM 1475 C CA . ARG A 1 186 ? -14.330 -1.193 -6.634 1.00 97.12 186 ARG A CA 1
ATOM 1476 C C . ARG A 1 186 ? -13.952 -2.438 -5.841 1.00 97.12 186 ARG A C 1
ATOM 1478 O O . ARG A 1 186 ? -13.903 -3.521 -6.438 1.00 97.12 186 ARG A O 1
ATOM 1485 N N . ASN A 1 187 ? -13.710 -2.301 -4.543 1.00 96.00 187 ASN A N 1
ATOM 1486 C CA . ASN A 1 187 ? -13.574 -3.468 -3.685 1.00 96.00 187 ASN A CA 1
ATOM 1487 C C . ASN A 1 187 ? -14.973 -4.055 -3.421 1.00 96.00 187 ASN A C 1
ATOM 1489 O O . ASN A 1 187 ? -15.978 -3.363 -3.451 1.00 96.00 187 ASN A O 1
ATOM 1493 N N . ASN A 1 188 ? -15.071 -5.379 -3.352 1.00 94.50 188 ASN A N 1
ATOM 1494 C CA . ASN A 1 188 ? -16.345 -6.061 -3.094 1.00 94.50 188 ASN A CA 1
ATOM 1495 C C . ASN A 1 188 ? -16.186 -7.029 -1.916 1.00 94.50 188 ASN A C 1
ATOM 1497 O O . ASN A 1 188 ? -16.814 -8.095 -1.872 1.00 94.50 188 ASN A O 1
ATOM 1501 N N . ALA A 1 189 ? -15.282 -6.706 -0.993 1.00 92.75 189 ALA A N 1
ATOM 1502 C CA . ALA A 1 189 ? -14.978 -7.551 0.141 1.00 92.75 189 ALA A CA 1
ATOM 1503 C C . ALA A 1 189 ? -16.145 -7.487 1.133 1.00 92.75 189 ALA A C 1
ATOM 1505 O O . ALA A 1 189 ? -16.467 -6.463 1.729 1.00 92.75 189 ALA A O 1
ATOM 1506 N N . ALA A 1 190 ? -16.804 -8.625 1.340 1.00 92.12 190 ALA A N 1
ATOM 1507 C CA . ALA A 1 190 ? -18.011 -8.695 2.163 1.00 92.12 190 ALA A CA 1
ATOM 1508 C C . ALA A 1 190 ? -17.741 -9.061 3.633 1.00 92.12 190 ALA A C 1
ATOM 1510 O O . ALA A 1 190 ? -18.688 -9.239 4.402 1.00 92.12 190 ALA A O 1
ATOM 1511 N N . LYS A 1 191 ? -16.474 -9.245 4.036 1.00 95.44 191 LYS A N 1
ATOM 1512 C CA . LYS A 1 191 ? -16.173 -9.660 5.410 1.00 95.44 191 LYS A CA 1
ATOM 1513 C C . LYS A 1 191 ? -16.432 -8.513 6.403 1.00 95.44 191 LYS A C 1
ATOM 1515 O O . LYS A 1 191 ? -16.308 -7.338 6.036 1.00 95.44 191 LYS A O 1
ATOM 1520 N N . PRO A 1 192 ? -16.780 -8.848 7.659 1.00 95.69 192 PRO A N 1
ATOM 1521 C CA . PRO A 1 192 ? -16.983 -7.861 8.708 1.00 95.69 192 PRO A CA 1
ATOM 1522 C C . PRO A 1 192 ? -15.734 -7.021 9.013 1.00 95.69 192 PRO A C 1
ATOM 1524 O O . PRO A 1 192 ? -14.606 -7.519 9.005 1.00 95.69 192 PRO A O 1
ATOM 1527 N N . ARG A 1 193 ? -15.949 -5.733 9.286 1.00 95.81 193 ARG A N 1
ATOM 1528 C CA . ARG A 1 193 ? -14.890 -4.714 9.376 1.00 95.81 193 ARG A CA 1
ATOM 1529 C C . ARG A 1 193 ? -15.306 -3.522 10.221 1.00 95.81 193 ARG A C 1
ATOM 1531 O O . ARG A 1 193 ? -16.493 -3.325 10.450 1.00 95.81 193 ARG A O 1
ATOM 1538 N N . ILE A 1 194 ? -14.369 -2.673 10.615 1.00 96.31 194 ILE A N 1
ATOM 1539 C CA . ILE A 1 194 ? -14.685 -1.333 11.123 1.00 96.31 194 ILE A CA 1
ATOM 1540 C C . ILE A 1 194 ? -13.959 -0.261 10.325 1.00 96.31 194 ILE A C 1
ATOM 1542 O O . ILE A 1 194 ? -12.803 -0.433 9.943 1.00 96.31 194 ILE A O 1
ATOM 1546 N N . ALA A 1 195 ? -14.648 0.858 10.125 1.00 95.81 195 ALA A N 1
ATOM 1547 C CA . ALA A 1 195 ? -14.097 2.065 9.537 1.00 95.81 195 ALA A CA 1
ATOM 1548 C C . ALA A 1 195 ? -13.835 3.094 10.632 1.00 95.81 195 ALA A C 1
ATOM 1550 O O . ALA A 1 195 ? -14.660 3.281 11.528 1.00 95.81 195 ALA A O 1
ATOM 1551 N N . VAL A 1 196 ? -12.709 3.795 10.566 1.00 96.69 196 VAL A N 1
ATOM 1552 C CA . VAL A 1 196 ? -12.332 4.815 11.545 1.00 96.69 196 VAL A CA 1
ATOM 1553 C C . VAL A 1 196 ? -11.966 6.101 10.821 1.00 96.69 196 VAL A C 1
ATOM 1555 O O . VAL A 1 196 ? -11.029 6.142 10.025 1.00 96.69 196 VAL A O 1
ATOM 1558 N N . ARG A 1 197 ? -12.693 7.176 11.132 1.00 96.19 197 ARG A N 1
ATOM 1559 C CA . ARG A 1 197 ? -12.399 8.543 10.694 1.00 96.19 197 ARG A CA 1
ATOM 1560 C C . ARG A 1 197 ? -12.100 9.403 11.911 1.00 96.19 197 ARG A C 1
ATOM 1562 O O . ARG A 1 197 ? -12.849 9.389 12.889 1.00 96.19 197 ARG A O 1
ATOM 1569 N N . LEU A 1 198 ? -11.029 10.184 11.843 1.00 97.62 198 LEU A N 1
ATOM 1570 C CA . LEU A 1 198 ? -10.626 11.065 12.933 1.00 97.62 198 LEU A CA 1
ATOM 1571 C C . LEU A 1 198 ? -11.085 12.500 12.664 1.00 97.62 198 LEU A C 1
ATOM 1573 O O . LEU A 1 198 ? -10.922 13.020 11.565 1.00 97.62 198 LEU A O 1
ATOM 1577 N N . ASN A 1 199 ? -11.621 13.150 13.694 1.00 97.12 199 ASN A N 1
ATOM 1578 C CA . ASN A 1 199 ? -11.824 14.595 13.733 1.00 97.12 199 ASN A CA 1
ATOM 1579 C C . ASN A 1 199 ? -10.812 15.172 14.726 1.00 97.12 199 ASN A C 1
ATOM 1581 O O . ASN A 1 199 ? -11.092 15.278 15.925 1.00 97.12 199 ASN A O 1
ATOM 1585 N N . GLY A 1 200 ? -9.614 15.460 14.228 1.00 95.81 200 GLY A N 1
ATOM 1586 C CA . GLY A 1 200 ? -8.497 15.961 15.019 1.00 95.81 200 GLY A CA 1
ATOM 1587 C C . GLY A 1 200 ? -8.670 17.415 15.492 1.00 95.81 200 GLY A C 1
ATOM 1588 O O . GLY A 1 200 ? -9.673 18.069 15.187 1.00 95.81 200 GLY A O 1
ATOM 1589 N N . PRO A 1 201 ? -7.704 17.938 16.267 1.00 93.88 201 PRO A N 1
ATOM 1590 C CA . PRO A 1 201 ? -7.750 19.301 16.788 1.00 93.88 201 PRO A CA 1
ATOM 1591 C C . PRO A 1 201 ? -7.597 20.359 15.674 1.00 93.88 201 PRO A C 1
ATOM 1593 O O . PRO A 1 201 ? -7.160 20.043 14.562 1.00 93.88 201 PRO A O 1
ATOM 1596 N N . PRO A 1 202 ? -7.909 21.643 15.949 1.00 93.38 202 PRO A N 1
ATOM 1597 C CA . PRO A 1 202 ? -7.641 22.734 15.013 1.00 93.38 202 PRO A CA 1
ATOM 1598 C C . PRO A 1 202 ? -6.186 22.724 14.522 1.00 93.38 202 PRO A C 1
ATOM 1600 O O . PRO A 1 202 ? -5.260 22.589 15.317 1.00 93.38 202 PRO A O 1
ATOM 1603 N N . GLY A 1 203 ? -5.988 22.855 13.208 1.00 93.94 203 GLY A N 1
ATOM 1604 C CA . GLY A 1 203 ? -4.669 22.760 12.564 1.00 93.94 203 GLY A CA 1
ATOM 1605 C C . GLY A 1 203 ? -4.258 21.343 12.143 1.00 93.94 203 GLY A C 1
ATOM 1606 O O . GLY A 1 203 ? -3.388 21.205 11.292 1.00 93.94 203 GLY A O 1
ATOM 1607 N N . ASN A 1 204 ? -4.919 20.302 12.658 1.00 95.12 204 ASN A N 1
ATOM 1608 C CA . ASN A 1 204 ? -4.757 18.918 12.212 1.00 95.12 204 ASN A CA 1
ATOM 1609 C C . ASN A 1 204 ? -6.111 18.191 12.236 1.00 95.12 204 ASN A C 1
ATOM 1611 O O . ASN A 1 204 ? -6.319 17.234 12.980 1.00 95.12 204 ASN A O 1
ATOM 1615 N N . THR A 1 205 ? -7.064 18.678 11.441 1.00 95.38 205 THR A N 1
ATOM 1616 C CA . THR A 1 205 ? -8.463 18.220 11.483 1.00 95.38 205 THR A CA 1
ATOM 1617 C C . THR A 1 205 ? -8.644 16.770 11.048 1.00 95.38 205 THR A C 1
ATOM 1619 O O . THR A 1 205 ? -9.599 16.134 11.478 1.00 95.38 205 THR A O 1
ATOM 1622 N N . ALA A 1 206 ? -7.726 16.237 10.241 1.00 95.19 206 ALA A N 1
ATOM 1623 C CA . ALA A 1 206 ? -7.710 14.832 9.841 1.00 95.19 206 ALA A CA 1
ATOM 1624 C C . ALA A 1 206 ? -7.007 13.918 10.862 1.00 95.19 206 ALA A C 1
ATOM 1626 O O . ALA A 1 206 ? -7.062 12.703 10.723 1.00 95.19 206 ALA A O 1
ATOM 1627 N N . GLY A 1 207 ? -6.343 14.474 11.884 1.00 96.06 207 GLY A N 1
ATOM 1628 C CA . GLY A 1 207 ? -5.575 13.684 12.847 1.00 96.06 207 GLY A CA 1
ATOM 1629 C C . GLY A 1 207 ? -4.332 13.021 12.243 1.00 96.06 207 GLY A C 1
ATOM 1630 O O . GLY A 1 207 ? -3.978 11.928 12.663 1.00 96.06 207 GLY A O 1
ATOM 1631 N N . ILE A 1 208 ? -3.673 13.655 11.267 1.00 96.19 208 ILE A N 1
ATOM 1632 C CA . ILE A 1 208 ? -2.438 13.155 10.642 1.00 96.19 208 ILE A CA 1
ATOM 1633 C C . ILE A 1 208 ? -1.378 12.866 11.712 1.00 96.19 208 ILE A C 1
ATOM 1635 O O . ILE A 1 208 ? -1.164 13.692 12.603 1.00 96.19 208 ILE A O 1
ATOM 1639 N N . GLY A 1 209 ? -0.730 11.706 11.618 1.00 94.94 209 GLY A N 1
ATOM 1640 C CA . GLY A 1 209 ? 0.233 11.192 12.591 1.00 94.94 209 GLY A CA 1
ATOM 1641 C C . GLY A 1 209 ? -0.396 10.481 13.793 1.00 94.94 209 GLY A C 1
ATOM 1642 O O . GLY A 1 209 ? 0.329 9.988 14.651 1.00 94.94 209 GLY A O 1
ATOM 1643 N N . ALA A 1 210 ? -1.730 10.435 13.903 1.00 97.06 210 ALA A N 1
ATOM 1644 C CA . ALA A 1 210 ? -2.383 9.614 14.916 1.00 97.06 210 ALA A CA 1
ATOM 1645 C C . ALA A 1 210 ? -2.297 8.133 14.530 1.00 97.06 210 ALA A C 1
ATOM 1647 O O . ALA A 1 210 ? -2.568 7.766 13.383 1.00 97.06 210 ALA A O 1
ATOM 1648 N N . ARG A 1 211 ? -1.986 7.281 15.505 1.00 97.25 211 ARG A N 1
ATOM 1649 C CA . ARG A 1 211 ? -2.045 5.827 15.368 1.00 97.25 211 ARG A CA 1
ATOM 1650 C C . ARG A 1 211 ? -3.388 5.316 15.866 1.00 97.25 211 ARG A C 1
ATOM 1652 O O . ARG A 1 211 ? -3.859 5.714 16.929 1.00 97.25 211 ARG A O 1
ATOM 1659 N N . ILE A 1 212 ? -3.991 4.420 15.104 1.00 97.81 212 ILE A N 1
ATOM 1660 C CA . ILE A 1 212 ? -5.232 3.739 15.446 1.00 97.81 212 ILE A CA 1
ATOM 1661 C C . ILE A 1 212 ? -4.898 2.268 15.655 1.00 97.81 212 ILE A C 1
ATOM 1663 O O . ILE A 1 212 ? -4.343 1.638 14.762 1.00 97.81 212 ILE A O 1
ATOM 1667 N N . GLU A 1 213 ? -5.245 1.740 16.822 1.00 97.88 213 GLU A N 1
ATOM 1668 C CA . GLU A 1 213 ? -5.069 0.339 17.193 1.00 97.88 213 GLU A CA 1
ATOM 1669 C C . GLU A 1 213 ? -6.439 -0.296 17.440 1.00 97.88 213 GLU A C 1
ATOM 1671 O O . GLU A 1 213 ? -7.283 0.265 18.149 1.00 97.88 213 GLU A O 1
ATOM 1676 N N . VAL A 1 214 ? -6.655 -1.470 16.853 1.00 97.75 214 VAL A N 1
ATOM 1677 C CA . VAL A 1 214 ? -7.874 -2.266 17.008 1.00 97.75 214 VAL A CA 1
ATOM 1678 C C . VAL A 1 214 ? -7.485 -3.622 17.566 1.00 97.75 214 VAL A C 1
ATOM 1680 O O . VAL A 1 214 ? -6.824 -4.418 16.902 1.00 97.75 214 VAL A O 1
ATOM 1683 N N . GLU A 1 215 ? -7.893 -3.871 18.804 1.00 97.38 215 GLU A N 1
ATOM 1684 C CA . GLU A 1 215 ? -7.725 -5.143 19.497 1.00 97.38 215 GLU A CA 1
ATOM 1685 C C . GLU A 1 215 ? -9.033 -5.934 19.371 1.00 97.38 215 GLU A C 1
ATOM 1687 O O . GLU A 1 215 ? -10.083 -5.515 19.870 1.00 97.38 215 GLU A O 1
ATOM 1692 N N . HIS A 1 216 ? -8.987 -7.086 18.703 1.00 95.12 216 HIS A N 1
ATOM 1693 C CA . HIS A 1 216 ? -10.136 -7.980 18.566 1.00 95.12 216 HIS A CA 1
ATOM 1694 C C . HIS A 1 216 ? -9.681 -9.435 18.611 1.00 95.12 216 HIS A C 1
ATOM 1696 O O . HIS A 1 216 ? -8.761 -9.845 17.906 1.00 95.12 216 HIS A O 1
ATOM 1702 N N . THR A 1 217 ? -10.337 -10.242 19.446 1.00 89.81 217 THR A N 1
ATOM 1703 C CA . THR A 1 217 ? -9.927 -11.623 19.750 1.00 89.81 217 THR A CA 1
ATOM 1704 C C . THR A 1 217 ? -8.472 -11.711 20.246 1.00 89.81 217 THR A C 1
ATOM 1706 O O . THR A 1 217 ? -8.169 -11.187 21.314 1.00 89.81 217 THR A O 1
ATOM 1709 N N . ALA A 1 218 ? -7.581 -12.377 19.508 1.00 87.19 218 ALA A N 1
ATOM 1710 C CA . ALA A 1 218 ? -6.152 -12.511 19.798 1.00 87.19 218 ALA A CA 1
ATOM 1711 C C . ALA A 1 218 ? -5.271 -11.719 18.813 1.00 87.19 218 ALA A C 1
ATOM 1713 O O . ALA A 1 218 ? -4.064 -11.954 18.746 1.00 87.19 218 ALA A O 1
ATOM 1714 N N . GLN A 1 219 ? -5.867 -10.826 18.019 1.00 88.94 219 GLN A N 1
ATOM 1715 C CA . GLN A 1 219 ? -5.167 -10.032 17.018 1.00 88.94 219 GLN A CA 1
ATOM 1716 C C . GLN A 1 219 ? -5.258 -8.543 17.346 1.00 88.94 219 GLN A C 1
ATOM 1718 O O . GLN A 1 219 ? -6.281 -8.044 17.821 1.00 88.94 219 GLN A O 1
ATOM 1723 N N . THR A 1 220 ? -4.174 -7.838 17.048 1.00 94.88 220 THR A N 1
ATOM 1724 C CA . THR A 1 220 ? -4.112 -6.381 17.096 1.00 94.88 220 THR A CA 1
ATOM 1725 C C . THR A 1 220 ? -3.699 -5.893 15.722 1.00 94.88 220 THR A C 1
ATOM 1727 O O . THR A 1 220 ? -2.629 -6.256 15.235 1.00 94.88 220 THR A O 1
ATOM 1730 N N . GLN A 1 221 ? -4.542 -5.070 15.110 1.00 96.31 221 GLN A N 1
ATOM 1731 C CA . GLN A 1 221 ? -4.205 -4.342 13.893 1.00 96.31 221 GLN A CA 1
ATOM 1732 C C . GLN A 1 221 ? -3.888 -2.892 14.254 1.00 96.31 221 GLN A C 1
ATOM 1734 O O . GLN A 1 221 ? -4.454 -2.341 15.201 1.00 96.31 221 GLN A O 1
ATOM 1739 N N . SER A 1 222 ? -2.974 -2.274 13.512 1.00 95.88 222 SER A N 1
ATOM 1740 C CA . SER A 1 222 ? -2.552 -0.897 13.749 1.00 95.88 222 SER A CA 1
ATOM 1741 C C . SER A 1 222 ? -2.304 -0.192 12.430 1.00 95.88 222 SER A C 1
ATOM 1743 O O . SER A 1 222 ? -1.592 -0.720 11.583 1.00 95.88 222 SER A O 1
ATOM 1745 N N . GLN A 1 223 ? -2.837 1.018 12.286 1.00 95.44 223 GLN A N 1
ATOM 1746 C CA . GLN A 1 223 ? -2.571 1.884 11.140 1.00 95.44 223 GLN A CA 1
ATOM 1747 C C . GLN A 1 223 ? -2.343 3.322 11.597 1.00 95.44 223 GLN A C 1
ATOM 1749 O O . GLN A 1 223 ? -2.944 3.793 12.564 1.00 95.44 223 GLN A O 1
ATOM 1754 N N . GLU A 1 224 ? -1.499 4.046 10.867 1.00 94.75 224 GLU A N 1
ATOM 1755 C CA . GLU A 1 224 ? -1.294 5.478 11.066 1.00 94.75 224 GLU A CA 1
ATOM 1756 C C . GLU A 1 224 ? -2.132 6.293 10.072 1.00 94.75 224 GLU A C 1
ATOM 1758 O O . GLU A 1 224 ? -2.291 5.948 8.891 1.00 94.75 224 GLU A O 1
ATOM 1763 N N . MET A 1 225 ? -2.679 7.409 10.545 1.00 95.25 225 MET A N 1
ATOM 1764 C CA . MET A 1 225 ? -3.298 8.394 9.675 1.00 95.25 225 MET A CA 1
ATOM 1765 C C . MET A 1 225 ? -2.207 9.173 8.935 1.00 95.25 225 MET A C 1
ATOM 1767 O O . MET A 1 225 ? -1.496 9.979 9.530 1.00 95.25 225 MET A O 1
ATOM 1771 N N . ILE A 1 226 ? -2.091 8.960 7.626 1.00 90.44 226 ILE A N 1
ATOM 1772 C CA . ILE A 1 226 ? -1.074 9.607 6.790 1.00 90.44 226 ILE A CA 1
ATOM 1773 C C . ILE A 1 226 ? -1.703 10.707 5.938 1.00 90.44 226 ILE A C 1
ATOM 1775 O O . ILE A 1 226 ? -2.816 10.555 5.437 1.00 90.44 226 ILE A O 1
ATOM 1779 N N . GLY A 1 227 ? -0.979 11.815 5.780 1.00 85.88 227 GLY A N 1
ATOM 1780 C CA . GLY A 1 227 ? -1.347 12.918 4.895 1.00 85.88 227 GLY A CA 1
ATOM 1781 C C . GLY A 1 227 ? -0.373 12.984 3.724 1.00 85.88 227 GLY A C 1
ATOM 1782 O O . GLY A 1 227 ? 0.765 13.419 3.893 1.00 85.88 227 GLY A O 1
ATOM 1783 N N . GLY A 1 228 ? -0.801 12.556 2.537 1.00 84.94 228 GLY A N 1
ATOM 1784 C CA . GLY A 1 228 ? 0.069 12.468 1.362 1.00 84.94 228 GLY A CA 1
ATOM 1785 C C . GLY A 1 228 ? 1.118 11.351 1.457 1.00 84.94 228 GLY A C 1
ATOM 1786 O O . GLY A 1 228 ? 0.878 10.304 2.048 1.00 84.94 228 GLY A O 1
ATOM 1787 N N . GLY A 1 229 ? 2.276 11.554 0.820 1.00 79.56 229 GLY A N 1
ATOM 1788 C CA . GLY A 1 229 ? 3.380 10.579 0.806 1.00 79.56 229 GLY A CA 1
ATOM 1789 C C . GLY A 1 229 ? 3.317 9.537 -0.318 1.00 79.56 229 GLY A C 1
ATOM 1790 O O . GLY A 1 229 ? 4.257 8.762 -0.479 1.00 79.56 229 GLY A O 1
ATOM 1791 N N . ARG A 1 230 ? 2.262 9.552 -1.143 1.00 88.25 230 ARG A N 1
ATOM 1792 C CA . ARG A 1 230 ? 2.166 8.743 -2.366 1.00 88.25 230 ARG A CA 1
ATOM 1793 C C . ARG A 1 230 ? 2.619 9.516 -3.600 1.00 88.25 230 ARG A C 1
ATOM 1795 O O . ARG A 1 230 ? 2.763 10.740 -3.575 1.00 88.25 230 ARG A O 1
ATOM 1802 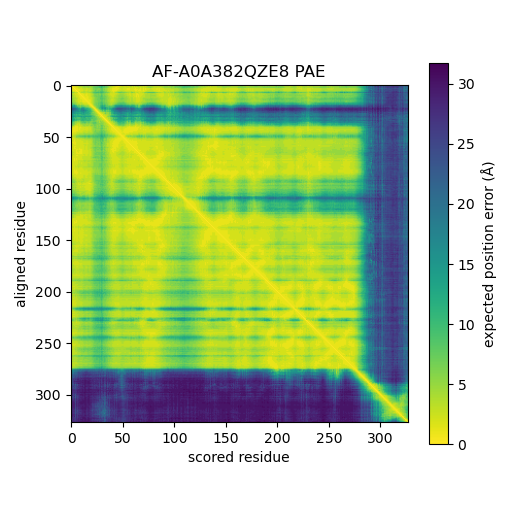N N . TYR A 1 231 ? 2.841 8.805 -4.708 1.00 91.75 231 TYR A N 1
ATOM 1803 C CA . TYR A 1 231 ? 3.261 9.419 -5.968 1.00 91.75 231 TYR A CA 1
ATOM 1804 C C . TYR A 1 231 ? 2.174 10.368 -6.495 1.00 91.75 231 TYR A C 1
ATOM 1806 O O . TYR A 1 231 ? 1.193 9.924 -7.093 1.00 91.75 231 TYR A O 1
ATOM 1814 N N . LEU A 1 232 ? 2.330 11.674 -6.241 1.00 92.25 232 LEU A N 1
ATOM 1815 C CA . LEU A 1 232 ? 1.404 12.740 -6.658 1.00 92.25 232 LEU A CA 1
ATOM 1816 C C . LEU A 1 232 ? -0.078 12.415 -6.367 1.00 92.25 232 LEU A C 1
ATOM 1818 O O . LEU A 1 232 ? -0.959 12.721 -7.167 1.00 92.25 232 LEU A O 1
ATOM 1822 N N . SER A 1 233 ? -0.339 11.749 -5.242 1.00 93.62 233 SER A N 1
ATOM 1823 C CA . 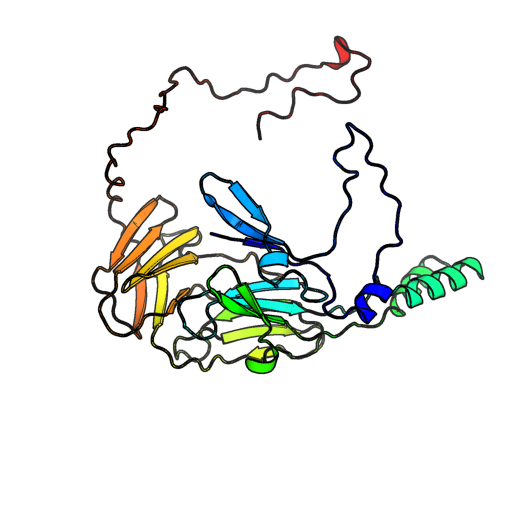SER A 1 233 ? -1.656 11.242 -4.837 1.00 93.62 233 SER A CA 1
ATOM 1824 C C . SER A 1 233 ? -1.776 11.218 -3.308 1.00 93.62 233 SER A C 1
ATOM 1826 O O . SER A 1 233 ? -0.777 11.330 -2.595 1.00 93.62 233 SER A O 1
ATOM 1828 N N . SER A 1 234 ? -3.006 11.126 -2.801 1.00 92.69 234 SER A N 1
ATOM 1829 C CA . SER A 1 234 ? -3.330 11.014 -1.374 1.00 92.69 234 SER A CA 1
ATOM 1830 C C . SER A 1 234 ? -4.675 10.311 -1.219 1.00 92.69 234 SER A C 1
ATOM 1832 O O . SER A 1 234 ? -5.525 10.449 -2.096 1.00 92.69 234 SER A O 1
ATOM 1834 N N . ASP A 1 235 ? -4.860 9.598 -0.112 1.00 92.06 235 ASP A N 1
ATOM 1835 C CA . ASP A 1 235 ? -6.117 8.908 0.206 1.00 92.06 235 ASP A CA 1
ATOM 1836 C C . ASP A 1 235 ? -7.151 9.827 0.840 1.00 92.06 235 ASP A C 1
ATOM 1838 O O . ASP A 1 235 ? -6.829 10.928 1.302 1.00 92.06 235 ASP A O 1
ATOM 1842 N N . ASP A 1 236 ? -8.363 9.288 0.972 1.00 92.12 236 ASP A N 1
ATOM 1843 C CA . ASP A 1 236 ? -9.273 9.698 2.033 1.00 92.12 236 ASP A CA 1
ATOM 1844 C C . ASP A 1 236 ? -8.707 9.375 3.438 1.00 92.12 236 ASP A C 1
ATOM 1846 O O . ASP A 1 236 ? -7.970 8.409 3.655 1.00 92.12 236 ASP A O 1
ATOM 1850 N N . HIS A 1 237 ? -9.078 10.185 4.430 1.00 93.50 237 HIS A N 1
ATOM 1851 C CA . HIS A 1 237 ? -8.631 10.057 5.822 1.00 93.50 237 HIS A CA 1
ATOM 1852 C C . HIS A 1 237 ? -9.509 9.072 6.610 1.00 93.50 237 HIS A C 1
ATOM 1854 O O . HIS A 1 237 ? -10.084 9.404 7.653 1.00 93.50 237 HIS A O 1
ATOM 1860 N N . VAL A 1 238 ? -9.636 7.857 6.079 1.00 93.81 238 VAL A N 1
ATOM 1861 C CA . VAL A 1 238 ? -10.324 6.726 6.708 1.00 93.81 238 VAL A CA 1
ATOM 1862 C C . VAL A 1 238 ? -9.350 5.561 6.827 1.00 93.81 238 VAL A C 1
ATOM 1864 O O . VAL A 1 238 ? -8.503 5.337 5.959 1.00 93.81 238 VAL A O 1
ATOM 1867 N N . ARG A 1 239 ? -9.443 4.836 7.939 1.00 95.12 239 ARG A N 1
ATOM 1868 C CA . ARG A 1 239 ? -8.706 3.596 8.178 1.00 95.12 239 ARG A CA 1
ATOM 1869 C C . ARG A 1 239 ? -9.671 2.448 8.379 1.00 95.12 239 ARG A C 1
ATOM 1871 O O . ARG A 1 239 ? -10.714 2.633 9.005 1.00 95.12 239 ARG A O 1
ATOM 1878 N N . MET A 1 240 ? -9.318 1.303 7.818 1.00 95.69 240 MET A N 1
ATOM 1879 C CA . MET A 1 240 ? -10.151 0.111 7.782 1.00 95.69 240 MET A CA 1
ATOM 1880 C C . MET A 1 240 ? -9.422 -1.031 8.459 1.00 95.69 240 MET A C 1
ATOM 1882 O O . MET A 1 240 ? -8.233 -1.235 8.224 1.00 95.69 240 MET A O 1
ATOM 1886 N N . PHE A 1 241 ? -10.161 -1.774 9.272 1.00 96.69 241 PHE A N 1
ATOM 1887 C CA . PHE A 1 241 ? -9.650 -2.922 10.005 1.00 96.69 241 PHE A CA 1
ATOM 1888 C C . PHE A 1 241 ? -10.629 -4.077 9.864 1.00 96.69 241 PHE A C 1
ATOM 1890 O O . PHE A 1 241 ? -11.835 -3.888 10.063 1.00 96.69 241 PHE A O 1
ATOM 1897 N N . ALA A 1 242 ? -10.128 -5.270 9.559 1.00 96.38 242 ALA A N 1
ATOM 1898 C CA . ALA A 1 242 ? -10.945 -6.472 9.610 1.00 96.38 242 ALA A CA 1
ATOM 1899 C C . ALA A 1 242 ? -11.402 -6.714 11.052 1.00 96.38 242 ALA A C 1
ATOM 1901 O O . ALA A 1 242 ? -10.615 -6.615 11.994 1.00 96.38 242 ALA A O 1
ATOM 1902 N N . MET A 1 243 ? -12.676 -7.024 11.259 1.00 96.12 243 MET A N 1
ATOM 1903 C CA . MET A 1 243 ? -13.196 -7.267 12.602 1.00 96.12 243 MET A CA 1
ATOM 1904 C C . MET A 1 243 ? -14.404 -8.176 12.504 1.00 96.12 243 MET A C 1
ATOM 1906 O O . MET A 1 243 ? -15.466 -7.743 12.071 1.00 96.12 243 MET A O 1
ATOM 1910 N N . SER A 1 244 ? -14.234 -9.436 12.903 1.00 94.56 244 SER A N 1
ATOM 1911 C CA . SER A 1 244 ? -15.327 -10.414 12.935 1.00 94.56 244 SER A CA 1
ATOM 1912 C C . SER A 1 244 ? -16.314 -10.134 14.079 1.00 94.56 244 SER A C 1
ATOM 1914 O O . SER A 1 244 ? -16.167 -9.165 14.826 1.00 94.56 244 SER A O 1
ATOM 1916 N N . ASP A 1 245 ? -17.346 -10.968 14.217 1.00 93.06 245 ASP A N 1
ATOM 1917 C CA . ASP A 1 245 ? -18.371 -10.789 15.247 1.00 93.06 245 ASP A CA 1
ATOM 1918 C C . ASP A 1 245 ? -17.788 -10.736 16.671 1.00 93.06 245 ASP A C 1
ATOM 1920 O O . ASP A 1 245 ? -16.829 -11.429 17.019 1.00 93.06 245 ASP A O 1
ATOM 1924 N N . GLY A 1 246 ? -18.403 -9.910 17.519 1.00 93.81 246 GLY A N 1
ATOM 1925 C CA . GLY A 1 246 ? -18.012 -9.717 18.914 1.00 93.81 246 GLY A CA 1
ATOM 1926 C C . GLY A 1 246 ? -17.534 -8.301 19.220 1.00 93.81 246 GLY A C 1
ATOM 1927 O O . GLY A 1 246 ? -17.538 -7.419 18.366 1.00 93.81 246 GLY A O 1
ATOM 1928 N N . ILE A 1 247 ? -17.150 -8.086 20.478 1.00 96.06 247 ILE A N 1
ATOM 1929 C CA . ILE A 1 247 ? -16.718 -6.779 20.972 1.00 96.06 247 ILE A CA 1
ATOM 1930 C C . ILE A 1 247 ? -15.198 -6.665 20.856 1.00 96.06 247 ILE A C 1
ATOM 1932 O O . ILE A 1 247 ? -14.469 -7.551 21.302 1.00 96.06 247 ILE A O 1
ATOM 1936 N N . GLY A 1 248 ? -14.734 -5.564 20.275 1.00 96.81 248 GLY A N 1
ATOM 1937 C CA . GLY A 1 248 ? -13.325 -5.180 20.217 1.00 96.81 248 GLY A CA 1
ATOM 1938 C C . GLY A 1 248 ? -13.045 -3.904 21.005 1.00 96.81 248 GLY A C 1
ATOM 1939 O O . GLY A 1 248 ? -13.956 -3.232 21.498 1.00 96.81 248 GLY A O 1
ATOM 1940 N N . ARG A 1 249 ? -11.766 -3.549 21.094 1.00 97.50 249 ARG A N 1
ATOM 1941 C CA . ARG A 1 249 ? -11.293 -2.298 21.685 1.00 97.50 249 ARG A CA 1
ATOM 1942 C C . ARG A 1 249 ? -10.583 -1.477 20.617 1.00 97.50 249 ARG A C 1
ATOM 1944 O O . ARG A 1 249 ? -9.602 -1.922 20.034 1.00 97.50 249 ARG A O 1
ATOM 1951 N N . LEU A 1 250 ? -11.082 -0.268 20.387 1.00 97.69 250 LEU A N 1
ATOM 1952 C CA . LEU A 1 250 ? -10.493 0.715 19.481 1.00 97.69 250 LEU A CA 1
ATOM 1953 C C . LEU A 1 250 ? -9.775 1.777 20.317 1.00 97.69 250 LEU A C 1
ATOM 1955 O O . LEU A 1 250 ? -10.381 2.397 21.193 1.00 97.69 250 LEU A O 1
ATOM 1959 N N . LYS A 1 251 ? -8.494 2.006 20.043 1.00 97.44 251 LYS A N 1
ATOM 1960 C CA . LYS A 1 251 ? -7.665 3.016 20.705 1.00 97.44 251 LYS A CA 1
ATOM 1961 C C . LYS A 1 251 ? -7.044 3.929 19.655 1.00 97.44 251 LYS A C 1
ATOM 1963 O O . LYS A 1 251 ? -6.468 3.464 18.681 1.00 97.44 251 LYS A O 1
ATOM 1968 N N . VAL A 1 252 ? -7.149 5.235 19.867 1.00 97.75 252 VAL A N 1
ATOM 1969 C CA . VAL A 1 252 ? -6.481 6.256 19.056 1.00 97.75 252 VAL A CA 1
ATOM 1970 C C . VAL A 1 252 ? -5.410 6.911 19.912 1.00 97.75 252 VAL A C 1
ATOM 1972 O O . VAL A 1 252 ? -5.737 7.500 20.942 1.00 97.75 252 VAL A O 1
ATOM 1975 N N . ILE A 1 253 ? -4.158 6.817 19.479 1.00 96.62 253 ILE A N 1
ATOM 1976 C CA . ILE A 1 253 ? -3.006 7.511 20.051 1.00 96.62 253 ILE A CA 1
ATOM 1977 C C . ILE A 1 253 ? -2.745 8.729 19.166 1.00 96.62 253 ILE A C 1
ATOM 1979 O O . ILE A 1 253 ? -2.375 8.603 17.999 1.00 96.62 253 ILE A O 1
ATOM 1983 N N . TRP A 1 254 ? -2.986 9.919 19.700 1.00 95.88 254 TRP A N 1
ATOM 1984 C CA . TRP A 1 254 ? -2.845 11.174 18.966 1.00 95.88 254 TRP A CA 1
ATOM 1985 C C . TRP A 1 254 ? -1.372 11.618 18.880 1.00 95.88 254 TRP A C 1
ATOM 1987 O O . TRP A 1 254 ? -0.545 11.147 19.661 1.00 95.88 254 TRP A O 1
ATOM 1997 N N . PRO A 1 255 ? -1.013 12.566 17.988 1.00 93.25 255 PRO A N 1
ATOM 1998 C CA . PRO A 1 255 ? 0.370 13.046 17.860 1.00 93.25 255 PRO A CA 1
ATOM 1999 C C . PRO A 1 255 ? 0.960 13.659 19.139 1.00 93.25 255 PRO A C 1
ATOM 2001 O O . PRO A 1 255 ? 2.176 13.717 19.295 1.00 93.25 255 PRO A O 1
ATOM 2004 N N . ASP A 1 256 ? 0.112 14.124 20.061 1.00 92.12 256 ASP A N 1
ATOM 2005 C CA . ASP A 1 256 ? 0.513 14.618 21.383 1.00 92.12 256 ASP A CA 1
ATOM 2006 C C . ASP A 1 256 ? 0.600 13.507 22.447 1.00 92.12 256 ASP A C 1
ATOM 2008 O O . ASP A 1 256 ? 0.665 13.804 23.639 1.00 92.12 256 ASP A O 1
ATOM 2012 N N . LEU A 1 257 ? 0.599 12.241 22.012 1.00 91.25 257 LEU A N 1
ATOM 2013 C CA . LEU A 1 257 ? 0.653 11.011 22.810 1.00 91.25 257 LEU A CA 1
ATOM 2014 C C . LEU A 1 257 ? -0.545 10.776 23.728 1.00 91.25 257 LEU A C 1
ATOM 2016 O O . LEU A 1 257 ? -0.552 9.808 24.485 1.00 91.25 257 LEU A O 1
ATOM 2020 N N . LYS A 1 258 ? -1.568 11.629 23.684 1.00 92.94 258 LYS A N 1
ATOM 2021 C CA . LYS A 1 258 ? -2.790 11.376 24.439 1.00 92.94 258 LYS A CA 1
ATOM 2022 C C . LYS A 1 258 ? -3.651 10.344 23.729 1.00 92.94 258 LYS A C 1
ATOM 2024 O O . LYS A 1 258 ? -3.519 10.126 22.525 1.00 92.94 258 LYS A O 1
ATOM 2029 N N . GLU A 1 259 ? -4.586 9.759 24.468 1.00 95.44 259 GLU A N 1
ATOM 2030 C CA . GLU A 1 259 ? -5.370 8.633 23.972 1.00 95.44 259 GLU A CA 1
ATOM 2031 C C . GLU A 1 259 ? -6.876 8.902 23.972 1.00 95.44 259 GLU A C 1
ATOM 2033 O O . GLU A 1 259 ? -7.426 9.670 24.767 1.00 95.44 259 GLU A O 1
ATOM 2038 N N . THR A 1 260 ? -7.573 8.243 23.056 1.00 95.69 260 THR A N 1
ATOM 2039 C CA . THR A 1 260 ? -9.031 8.115 23.058 1.00 95.69 260 THR A CA 1
ATOM 2040 C C . THR A 1 260 ? -9.380 6.649 22.867 1.00 95.69 260 THR A C 1
ATOM 2042 O O . THR A 1 260 ? -8.930 6.031 21.907 1.00 95.69 260 THR A O 1
ATOM 2045 N N . VAL A 1 261 ? -10.171 6.089 23.783 1.00 96.00 261 VAL A N 1
ATOM 2046 C CA . VAL A 1 261 ? -10.494 4.658 23.809 1.00 96.00 261 VAL A CA 1
ATOM 2047 C C . VAL A 1 261 ? -11.997 4.459 23.665 1.00 96.00 261 VAL A C 1
ATOM 2049 O O . VAL A 1 261 ? -12.788 5.062 24.389 1.00 96.00 261 VAL A O 1
ATOM 2052 N N . VAL A 1 262 ? -12.383 3.559 22.766 1.00 96.06 262 VAL A N 1
ATOM 2053 C CA . VAL A 1 262 ? -13.728 2.996 22.653 1.00 96.06 262 VAL A CA 1
ATOM 2054 C C . VAL A 1 262 ? -13.634 1.530 23.069 1.00 96.06 262 VAL A C 1
ATOM 2056 O O . VAL A 1 262 ? -13.156 0.683 22.318 1.00 96.06 262 VAL A O 1
ATOM 2059 N N . GLY A 1 263 ? -14.049 1.236 24.304 1.00 94.31 263 GLY A N 1
ATOM 2060 C CA . GLY A 1 263 ? -13.901 -0.098 24.904 1.00 94.31 263 GLY A CA 1
ATOM 2061 C C . GLY A 1 263 ? -14.907 -1.145 24.419 1.00 94.31 263 GLY A C 1
ATOM 2062 O O . GLY A 1 263 ? -14.747 -2.317 24.739 1.00 94.31 263 GLY A O 1
ATOM 2063 N N . GLN A 1 264 ? -15.945 -0.728 23.689 1.00 95.88 264 GLN A N 1
ATOM 2064 C CA . GLN A 1 264 ? -16.965 -1.614 23.129 1.00 95.88 264 GLN A CA 1
ATOM 2065 C C . GLN A 1 264 ? -17.195 -1.304 21.646 1.00 95.88 264 GLN A C 1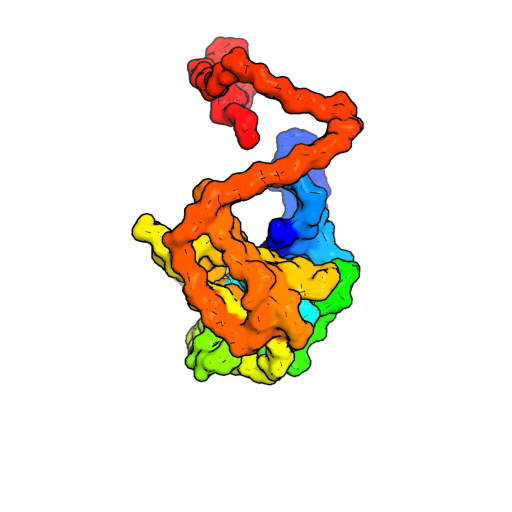
ATOM 2067 O O . GLN A 1 264 ? -18.240 -0.782 21.262 1.00 95.88 264 GLN A O 1
ATOM 2072 N N . ALA A 1 265 ? -16.180 -1.555 20.820 1.00 97.38 265 ALA A N 1
ATOM 2073 C CA . ALA A 1 265 ? -16.322 -1.468 19.373 1.00 97.38 265 ALA A CA 1
ATOM 2074 C C . ALA A 1 265 ? -17.084 -2.696 18.843 1.00 97.38 265 ALA A C 1
ATOM 2076 O O . ALA A 1 265 ? -16.857 -3.816 19.299 1.00 97.38 265 ALA A O 1
ATOM 2077 N N . GLU A 1 266 ? -17.976 -2.477 17.885 1.00 97.19 266 GLU A N 1
ATOM 2078 C CA . GLU A 1 266 ? -18.776 -3.473 17.177 1.00 97.19 266 GLU A CA 1
ATOM 2079 C C . GLU A 1 266 ? -18.363 -3.475 15.699 1.00 97.19 266 GLU A C 1
ATOM 2081 O O . GLU A 1 266 ? -18.054 -2.407 15.156 1.00 97.19 266 GLU A O 1
ATOM 2086 N N . PRO A 1 267 ? -18.405 -4.632 15.020 1.00 96.25 267 PRO A N 1
ATOM 2087 C CA . PRO A 1 267 ? -18.145 -4.706 13.590 1.00 96.25 267 PRO A CA 1
ATOM 2088 C C . PRO A 1 267 ? -19.236 -4.004 12.768 1.00 96.25 267 PRO A C 1
ATOM 2090 O O . PRO A 1 267 ? -20.358 -3.774 13.221 1.00 96.25 267 PRO A O 1
ATOM 2093 N N . ASN A 1 268 ? -18.906 -3.713 11.515 1.00 95.56 268 ASN A N 1
ATOM 2094 C CA . ASN A 1 268 ? -19.735 -3.075 10.491 1.00 95.56 268 ASN A CA 1
ATOM 2095 C C . ASN A 1 268 ? -20.235 -1.684 10.896 1.00 95.56 268 ASN A C 1
ATOM 2097 O O . ASN A 1 268 ? -21.405 -1.329 10.726 1.00 95.56 268 ASN A O 1
ATOM 2101 N N . ARG A 1 269 ? -19.325 -0.885 11.460 1.00 95.19 269 ARG A N 1
ATOM 2102 C CA . ARG A 1 269 ? -19.575 0.491 11.897 1.00 95.19 269 ARG A CA 1
ATOM 2103 C C . ARG A 1 269 ? -18.499 1.434 11.377 1.00 95.19 269 ARG A C 1
ATOM 2105 O O . ARG A 1 269 ? -17.321 1.085 11.326 1.00 95.19 269 ARG A O 1
ATOM 2112 N N . LEU A 1 270 ? -18.918 2.667 11.102 1.00 95.38 270 LEU A N 1
ATOM 2113 C CA . LEU A 1 270 ? -18.027 3.811 10.958 1.00 95.38 270 LEU A CA 1
ATOM 2114 C C . LEU A 1 270 ? -17.915 4.551 12.294 1.00 95.38 270 LEU A C 1
ATOM 2116 O O . LEU A 1 270 ? -18.872 5.164 12.771 1.00 95.38 270 LEU A O 1
ATOM 2120 N N . TYR A 1 271 ? -16.722 4.532 12.872 1.00 96.50 271 TYR A N 1
ATOM 2121 C CA . TYR A 1 271 ? -16.355 5.284 14.061 1.00 96.50 271 TYR A CA 1
ATOM 2122 C C . TYR A 1 271 ? -15.794 6.648 13.670 1.00 96.50 271 TYR A C 1
ATOM 2124 O O . TYR A 1 271 ? -14.688 6.760 13.147 1.00 96.50 271 TYR A O 1
ATOM 2132 N N . SER A 1 272 ? -16.549 7.708 13.961 1.00 96.44 272 SER A N 1
ATOM 2133 C CA . SER A 1 272 ? -16.062 9.085 13.848 1.00 96.44 272 SER A CA 1
ATOM 2134 C C . SER A 1 272 ? -15.528 9.556 15.201 1.00 96.44 272 SER A C 1
ATOM 2136 O O . SER A 1 272 ? -16.292 9.967 16.076 1.00 96.44 272 SER A O 1
ATOM 2138 N N . ILE A 1 273 ? -14.211 9.471 15.399 1.00 97.00 273 ILE A N 1
ATOM 2139 C CA . ILE A 1 273 ? -13.568 9.761 16.685 1.00 97.00 273 ILE A CA 1
ATOM 2140 C C . ILE A 1 273 ? -13.131 11.221 1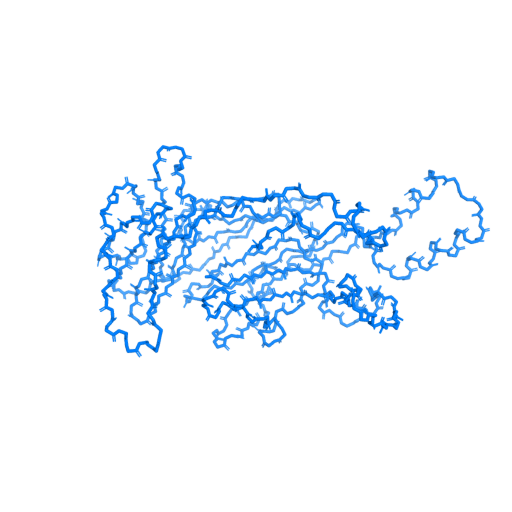6.725 1.00 97.00 273 ILE A C 1
ATOM 2142 O O . ILE A 1 273 ? -12.261 11.655 15.971 1.00 97.00 273 ILE A O 1
ATOM 2146 N N . ARG A 1 274 ? -13.741 12.007 17.612 1.00 96.25 274 ARG A N 1
ATOM 2147 C CA . ARG A 1 274 ? -13.343 13.397 17.854 1.00 96.25 274 ARG A CA 1
ATOM 2148 C C . ARG A 1 274 ? -12.191 13.458 18.849 1.00 96.25 274 ARG A C 1
ATOM 2150 O O . ARG A 1 274 ? -12.224 12.767 19.861 1.00 96.25 274 ARG A O 1
ATOM 2157 N N . TYR A 1 275 ? -11.232 14.345 18.599 1.00 94.44 275 TYR A N 1
ATOM 2158 C CA . TYR A 1 275 ? -10.178 14.683 19.548 1.00 94.44 275 TYR A CA 1
ATOM 2159 C C . TYR A 1 275 ? -10.784 15.251 20.839 1.00 94.44 275 TYR A C 1
ATOM 2161 O O . TYR A 1 275 ? -11.189 16.413 20.908 1.00 94.44 275 TYR A O 1
ATOM 2169 N N . GLN A 1 276 ? -10.878 14.395 21.851 1.00 88.50 276 GLN A N 1
ATOM 2170 C CA . GLN A 1 276 ? -11.225 14.719 23.235 1.00 88.50 276 GLN A CA 1
ATOM 2171 C C . GLN A 1 276 ? -10.403 13.816 24.160 1.00 88.50 276 GLN A C 1
ATOM 2173 O O . GLN A 1 276 ? -10.967 12.996 24.887 1.00 88.50 276 GLN A O 1
ATOM 2178 N N . PRO A 1 277 ? -9.067 13.858 24.062 1.00 76.19 277 PRO A N 1
ATOM 2179 C CA . PRO A 1 277 ? -8.279 12.789 24.628 1.00 76.19 277 PRO A CA 1
ATOM 2180 C C . PRO A 1 277 ? -8.169 12.916 26.148 1.00 76.19 277 PRO A C 1
ATOM 2182 O O . PRO A 1 277 ? -8.091 14.019 26.699 1.00 76.19 277 PRO A O 1
ATOM 2185 N N . ALA A 1 278 ? -8.136 11.770 26.816 1.00 77.00 278 ALA A N 1
ATOM 2186 C CA . ALA A 1 278 ? -7.755 11.687 28.217 1.00 77.00 278 ALA A CA 1
ATOM 2187 C C . ALA A 1 278 ? -6.222 11.702 28.328 1.00 77.00 278 ALA A C 1
ATOM 2189 O O . ALA A 1 278 ? -5.514 11.462 27.346 1.00 77.00 278 ALA A O 1
ATOM 2190 N N . ALA A 1 279 ? -5.692 11.986 29.520 1.00 65.94 279 ALA A N 1
ATOM 2191 C CA . ALA A 1 279 ? -4.281 11.715 29.775 1.00 65.94 279 ALA A CA 1
ATOM 2192 C C . ALA A 1 279 ? -4.029 10.222 29.513 1.00 65.94 279 ALA A C 1
ATOM 2194 O O . ALA A 1 279 ? -4.780 9.393 30.026 1.00 65.94 279 ALA A O 1
ATOM 2195 N N . ALA A 1 280 ? -3.024 9.899 28.695 1.00 59.72 280 ALA A N 1
ATOM 2196 C CA . ALA A 1 280 ? -2.609 8.514 28.518 1.00 59.72 280 ALA A CA 1
ATOM 2197 C C . ALA A 1 280 ? -2.246 7.953 29.896 1.00 59.72 280 ALA A C 1
ATOM 2199 O O . ALA A 1 280 ? -1.506 8.601 30.648 1.00 59.72 280 ALA A O 1
ATOM 2200 N N . GLU A 1 281 ? -2.789 6.787 30.245 1.00 58.66 281 GLU A N 1
ATOM 2201 C CA . GLU A 1 281 ? -2.257 6.075 31.398 1.00 58.66 281 GLU A CA 1
ATOM 2202 C C . GLU A 1 281 ? -0.800 5.745 31.067 1.00 58.66 281 GLU A C 1
ATOM 2204 O O . GLU A 1 281 ? -0.529 5.218 29.982 1.00 58.66 281 GLU A O 1
ATOM 2209 N N . PRO A 1 282 ? 0.162 6.107 31.936 1.00 52.75 282 PRO A N 1
ATOM 2210 C CA . PRO A 1 282 ? 1.533 5.689 31.718 1.00 52.75 282 PRO A CA 1
ATOM 2211 C C . PRO A 1 282 ? 1.525 4.163 31.569 1.00 52.75 282 PRO A C 1
ATOM 2213 O O . PRO A 1 282 ? 0.797 3.500 32.319 1.00 52.75 282 PRO A O 1
ATOM 2216 N N . PRO A 1 283 ? 2.279 3.599 30.605 1.00 53.38 283 PRO A N 1
ATOM 2217 C CA . PRO A 1 283 ? 2.379 2.154 30.492 1.00 53.38 283 PRO A CA 1
ATOM 2218 C C . PRO A 1 283 ? 2.727 1.605 31.880 1.00 53.38 283 PRO A C 1
ATOM 2220 O O . PRO A 1 283 ? 3.555 2.217 32.565 1.00 53.38 283 PRO A O 1
ATOM 2223 N N . PRO A 1 284 ? 2.069 0.525 32.341 1.00 50.81 284 PRO A N 1
ATOM 2224 C CA . PRO A 1 284 ? 2.407 -0.056 33.626 1.00 50.81 284 PRO A CA 1
ATOM 2225 C C . PRO A 1 284 ? 3.910 -0.316 33.627 1.00 50.81 284 PRO A C 1
ATOM 2227 O O . PRO A 1 284 ? 4.424 -0.907 32.676 1.00 50.81 284 PRO A O 1
ATOM 2230 N N . ASP 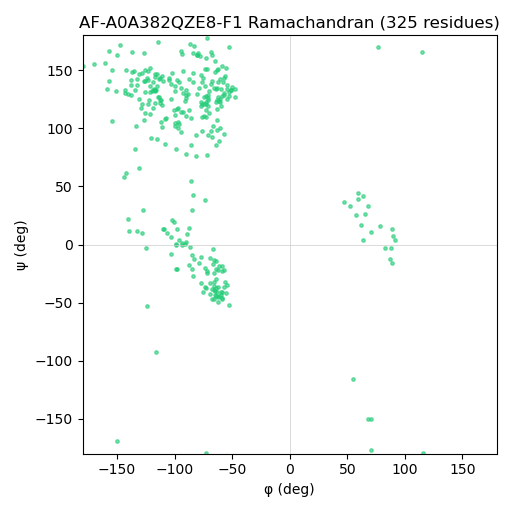A 1 285 ? 4.603 0.174 34.659 1.00 47.31 285 ASP A N 1
ATOM 2231 C CA . ASP A 1 285 ? 6.001 -0.166 34.895 1.00 47.31 285 ASP A CA 1
ATOM 2232 C C . ASP A 1 285 ? 6.059 -1.692 35.001 1.00 47.31 285 ASP A C 1
ATOM 2234 O O . ASP A 1 285 ? 5.787 -2.273 36.056 1.00 47.31 285 ASP A O 1
ATOM 2238 N N . GLU A 1 286 ? 6.361 -2.372 33.894 1.00 52.12 286 GLU A N 1
ATOM 2239 C CA . GLU A 1 286 ? 6.757 -3.762 33.977 1.00 52.12 286 GLU A CA 1
ATOM 2240 C C . GLU A 1 286 ? 7.992 -3.775 34.879 1.00 52.12 286 GLU A C 1
ATOM 2242 O O . GLU A 1 286 ? 8.917 -2.987 34.643 1.00 52.12 286 GLU A O 1
ATOM 2247 N N . PRO A 1 287 ? 8.031 -4.610 35.935 1.00 49.31 287 PRO A N 1
ATOM 2248 C CA . PRO A 1 287 ? 9.223 -4.781 36.743 1.00 49.31 287 PRO A CA 1
ATOM 2249 C C . PRO A 1 287 ? 10.304 -5.392 35.855 1.00 49.31 287 PRO A C 1
ATOM 2251 O O . PRO A 1 287 ? 10.493 -6.601 35.760 1.00 49.31 287 PRO A O 1
ATOM 2254 N N . SER A 1 288 ? 10.999 -4.510 35.157 1.00 52.50 288 SER A N 1
ATOM 2255 C CA . SER A 1 288 ? 12.050 -4.838 34.238 1.00 52.50 288 SER A CA 1
ATOM 2256 C C . SER A 1 288 ? 13.270 -5.195 35.068 1.00 52.50 288 SER A C 1
ATOM 2258 O O . SER A 1 288 ? 13.913 -4.334 35.671 1.00 52.50 288 SER A O 1
ATOM 2260 N N . SER A 1 289 ? 13.636 -6.475 35.078 1.00 60.28 289 SER A N 1
ATOM 2261 C CA . SER A 1 289 ? 14.953 -6.924 35.532 1.00 60.28 289 SER A CA 1
ATOM 2262 C C . SER A 1 289 ? 16.035 -6.569 34.500 1.00 60.28 289 SER A C 1
ATOM 2264 O O . SER A 1 289 ? 16.918 -7.381 34.213 1.00 60.28 289 SER A O 1
ATOM 2266 N N . THR A 1 290 ? 15.944 -5.400 33.858 1.00 62.66 290 THR A N 1
ATOM 2267 C CA . THR A 1 290 ? 16.931 -4.973 32.872 1.00 62.66 290 THR A CA 1
ATOM 2268 C C . THR A 1 290 ? 18.275 -4.782 33.549 1.00 62.66 290 THR A C 1
ATOM 2270 O O . THR A 1 290 ? 18.401 -4.112 34.571 1.00 62.66 290 THR A O 1
ATOM 2273 N N . LEU A 1 291 ? 19.313 -5.328 32.914 1.00 65.12 291 LEU A N 1
ATOM 2274 C CA . LEU A 1 291 ? 20.710 -5.118 33.302 1.00 65.12 291 LEU A CA 1
ATOM 2275 C C . LEU A 1 291 ? 21.127 -3.638 33.223 1.00 65.12 291 LEU A C 1
ATOM 2277 O O . LEU A 1 291 ? 22.123 -3.246 33.825 1.00 65.12 291 LEU A O 1
ATOM 2281 N N . PHE A 1 292 ? 20.365 -2.817 32.496 1.00 45.91 292 PHE A N 1
ATOM 2282 C CA . PHE A 1 292 ? 20.585 -1.385 32.355 1.00 45.91 292 PHE A CA 1
ATOM 2283 C C . PHE A 1 292 ? 19.456 -0.582 33.002 1.00 45.91 292 PHE A C 1
ATOM 2285 O O . PHE A 1 292 ? 18.280 -0.937 32.912 1.00 45.91 292 PHE A O 1
ATOM 2292 N N . LYS A 1 293 ? 19.837 0.538 33.618 1.00 67.25 293 LYS A N 1
ATOM 2293 C CA . LYS A 1 293 ? 18.938 1.558 34.156 1.00 67.25 293 LYS A CA 1
ATOM 2294 C C . LYS A 1 293 ? 19.190 2.862 33.411 1.00 67.25 293 LYS A C 1
ATOM 2296 O O . LYS A 1 293 ? 20.343 3.262 33.251 1.00 67.25 293 LYS A O 1
ATOM 2301 N N . GLN A 1 294 ? 18.120 3.531 32.988 1.00 57.22 294 GLN A N 1
ATOM 2302 C CA . GLN A 1 294 ? 18.215 4.868 32.412 1.00 57.22 294 GLN A CA 1
ATOM 2303 C C . GLN A 1 294 ? 18.800 5.831 33.453 1.00 57.22 294 GLN A C 1
ATOM 2305 O O . GLN A 1 294 ? 18.286 5.963 34.566 1.00 57.22 294 GLN A O 1
ATOM 2310 N N . LEU A 1 295 ? 19.899 6.493 33.100 1.00 69.62 295 LEU A N 1
ATOM 2311 C CA . LEU A 1 295 ? 20.473 7.565 33.903 1.00 69.62 295 LEU A CA 1
ATOM 2312 C C . LEU A 1 295 ? 19.869 8.890 33.440 1.00 69.62 295 LEU A C 1
ATOM 2314 O O . LEU A 1 295 ? 20.004 9.260 32.276 1.00 69.62 295 LEU A O 1
ATOM 2318 N N . ASN A 1 296 ? 19.251 9.631 34.361 1.00 57.09 296 ASN A N 1
ATOM 2319 C CA . ASN A 1 296 ? 18.938 11.038 34.132 1.00 57.09 296 ASN A CA 1
ATOM 2320 C C . ASN A 1 296 ? 20.247 11.829 34.162 1.00 57.09 296 ASN A C 1
ATOM 2322 O O . ASN A 1 296 ? 20.749 12.200 35.224 1.00 57.09 296 ASN A O 1
ATOM 2326 N N . PHE A 1 297 ? 20.830 12.053 32.985 1.00 61.94 297 PHE A N 1
ATOM 2327 C CA . PHE A 1 297 ? 22.063 12.816 32.841 1.00 61.94 297 PHE A CA 1
ATOM 2328 C C . PHE A 1 297 ? 21.738 14.315 32.857 1.00 61.94 297 PHE A C 1
ATOM 2330 O O . PHE A 1 297 ? 21.731 14.980 31.830 1.00 61.94 297 PHE A O 1
ATOM 2337 N N . VAL A 1 298 ? 21.456 14.861 34.045 1.00 61.22 298 VAL A N 1
ATOM 2338 C CA . VAL A 1 298 ? 21.110 16.288 34.246 1.00 61.22 298 VAL A CA 1
ATOM 2339 C C . VAL A 1 298 ? 22.233 17.231 33.768 1.00 61.22 298 VAL A C 1
ATOM 2341 O O . VAL A 1 298 ? 21.999 18.403 33.493 1.00 61.22 298 VAL A O 1
ATOM 2344 N N . ALA A 1 299 ? 23.456 16.713 33.614 1.00 60.66 299 ALA A N 1
ATOM 2345 C CA . ALA A 1 299 ? 24.606 17.428 33.067 1.00 60.66 299 ALA A CA 1
ATOM 2346 C C . ALA A 1 299 ? 24.767 17.310 31.536 1.00 60.66 299 ALA A C 1
ATOM 2348 O O . ALA A 1 299 ? 25.739 17.850 31.003 1.00 60.66 299 ALA A O 1
ATOM 2349 N N . ALA A 1 300 ? 23.864 16.621 30.823 1.00 56.94 300 ALA A N 1
ATOM 2350 C CA . ALA A 1 300 ? 23.866 16.584 29.361 1.00 56.94 300 ALA A CA 1
ATOM 2351 C C . ALA A 1 300 ? 23.518 17.980 28.847 1.00 56.94 300 ALA A C 1
ATOM 2353 O O . ALA A 1 300 ? 22.354 18.351 28.711 1.00 56.94 300 ALA A O 1
ATOM 2354 N N . LYS A 1 301 ? 24.542 18.793 28.599 1.00 63.16 301 LYS A N 1
ATOM 2355 C CA . LYS A 1 301 ? 24.363 20.033 27.856 1.00 63.16 301 LYS A CA 1
ATOM 2356 C C . LYS A 1 301 ? 24.019 19.656 26.421 1.00 63.16 301 LYS A C 1
ATOM 2358 O O . LYS A 1 301 ? 24.624 18.737 25.871 1.00 63.16 301 LYS A O 1
ATOM 2363 N N . GLN A 1 302 ? 23.060 20.369 25.834 1.00 62.25 302 GLN A N 1
ATOM 2364 C CA . GLN A 1 302 ? 22.843 20.341 24.392 1.00 62.25 302 GLN A CA 1
ATOM 2365 C C . GLN A 1 302 ? 24.203 20.513 23.712 1.00 62.25 302 GLN A C 1
ATOM 2367 O O . GLN A 1 302 ? 24.952 21.428 24.068 1.00 62.25 302 GLN A O 1
ATOM 2372 N N . HIS A 1 303 ? 24.543 19.604 22.799 1.00 65.06 303 HIS A N 1
ATOM 2373 C CA . HIS A 1 303 ? 25.754 19.748 22.006 1.00 65.06 303 HIS A CA 1
ATOM 2374 C C . HIS A 1 303 ? 25.650 21.062 21.233 1.00 65.06 303 HIS A C 1
ATOM 2376 O O . HIS A 1 303 ? 24.692 21.280 20.491 1.00 65.06 303 HIS A O 1
ATOM 2382 N N . VAL A 1 304 ? 26.592 21.965 21.481 1.00 64.00 304 VAL A N 1
ATOM 2383 C CA . VAL A 1 304 ? 26.725 23.209 20.730 1.00 64.00 304 VAL A CA 1
ATOM 2384 C C . VAL A 1 304 ? 27.957 23.032 19.869 1.00 64.00 304 VAL A C 1
ATOM 2386 O O . VAL A 1 304 ? 29.078 23.005 20.384 1.00 64.00 304 VAL A O 1
ATOM 2389 N N . GLU A 1 305 ? 27.735 22.881 18.565 1.00 61.94 305 GLU A N 1
ATOM 2390 C CA . GLU A 1 305 ? 28.815 22.755 17.596 1.00 61.94 305 GLU A CA 1
ATOM 2391 C C . GLU A 1 305 ? 29.764 23.943 17.755 1.00 61.94 305 GLU A C 1
ATOM 2393 O O . GLU A 1 305 ? 29.344 25.103 17.723 1.00 61.94 305 GLU A O 1
ATOM 2398 N N . THR A 1 306 ? 31.048 23.663 17.962 1.00 61.78 306 THR A N 1
ATOM 2399 C CA . THR A 1 306 ? 32.067 24.711 17.992 1.00 61.78 306 THR A CA 1
ATOM 2400 C C . THR A 1 306 ? 32.699 24.757 16.605 1.00 61.78 306 THR A C 1
ATOM 2402 O O . THR A 1 306 ? 33.528 23.897 16.306 1.00 61.78 306 THR A O 1
ATOM 2405 N N . PRO A 1 307 ? 32.322 25.708 15.728 1.00 62.12 307 PRO A N 1
ATOM 2406 C CA . PRO A 1 307 ? 32.899 25.792 14.395 1.00 62.12 307 PRO A CA 1
ATOM 2407 C C . PRO A 1 307 ? 34.397 26.081 14.515 1.00 62.12 307 PRO A C 1
ATOM 2409 O O . PRO A 1 307 ? 34.807 27.182 14.883 1.00 62.12 307 PRO A O 1
ATOM 2412 N N . SER A 1 308 ? 35.222 25.077 14.226 1.00 65.62 308 SER A N 1
ATOM 2413 C CA . SER A 1 308 ? 36.676 25.208 14.202 1.00 65.62 308 SER A CA 1
ATOM 2414 C C . SER A 1 308 ? 37.187 25.113 12.765 1.00 65.62 308 SER A C 1
ATOM 2416 O O . SER A 1 308 ? 36.670 24.350 11.948 1.00 65.62 308 SER A O 1
ATOM 2418 N N . ASN A 1 309 ? 38.185 25.931 12.424 1.00 66.56 309 ASN A N 1
ATOM 2419 C CA . ASN A 1 309 ? 38.806 25.905 11.105 1.00 66.56 309 ASN A CA 1
ATOM 2420 C C . ASN A 1 309 ? 39.991 24.930 11.109 1.00 66.56 309 ASN A C 1
ATOM 2422 O O . ASN A 1 309 ? 41.151 25.334 11.195 1.00 66.56 309 ASN A O 1
ATOM 2426 N N . GLU A 1 310 ? 39.682 23.636 11.028 1.00 68.62 310 GLU A N 1
ATOM 2427 C CA . GLU A 1 310 ? 40.651 22.527 11.067 1.00 68.62 310 GLU A CA 1
ATOM 2428 C C . GLU A 1 310 ? 41.731 22.627 9.975 1.00 68.62 310 GLU A C 1
ATOM 2430 O O . GLU A 1 310 ? 42.835 22.111 10.143 1.00 68.62 310 GLU A O 1
ATOM 2435 N N . SER A 1 311 ? 41.464 23.363 8.889 1.00 65.56 311 SER A N 1
ATOM 2436 C CA . SER A 1 311 ? 42.438 23.591 7.815 1.00 65.56 311 SER A CA 1
ATOM 2437 C C . SER A 1 311 ? 43.676 24.388 8.258 1.00 65.56 311 SER A C 1
ATOM 2439 O O . SER A 1 311 ? 44.723 24.284 7.621 1.00 65.56 311 SER A O 1
ATOM 2441 N N . GLN A 1 312 ? 43.597 25.149 9.360 1.00 68.50 312 GLN A N 1
ATOM 2442 C CA . GLN A 1 312 ? 44.747 25.888 9.901 1.00 68.50 312 GLN A CA 1
ATOM 2443 C C . GLN A 1 312 ? 45.733 25.000 10.667 1.00 68.50 312 GLN A C 1
ATOM 2445 O O . GLN A 1 312 ? 46.933 25.264 10.655 1.00 68.50 312 GLN A O 1
ATOM 2450 N N . SER A 1 313 ? 45.244 23.958 11.338 1.00 65.94 313 SER A N 1
ATOM 2451 C CA . SER A 1 313 ? 46.059 23.032 12.132 1.00 65.94 313 SER A CA 1
ATOM 2452 C C . SER A 1 313 ? 46.391 21.744 11.375 1.00 65.94 313 SER A C 1
ATOM 2454 O O . SER A 1 313 ? 47.382 21.090 11.697 1.00 65.94 313 SER A O 1
ATOM 2456 N N . GLN A 1 314 ? 45.612 21.393 10.347 1.00 68.38 314 GLN A N 1
ATOM 2457 C CA . GLN A 1 314 ? 45.821 20.217 9.500 1.00 68.38 314 GLN A CA 1
ATOM 2458 C C . GLN A 1 314 ? 45.655 20.584 8.011 1.00 68.38 314 GLN A C 1
ATOM 2460 O O . GLN A 1 314 ? 44.605 20.338 7.417 1.00 68.38 314 GLN A O 1
ATOM 2465 N N . PRO A 1 315 ? 46.702 21.134 7.362 1.00 68.88 315 PRO A N 1
ATOM 2466 C CA . PRO A 1 315 ? 46.623 21.672 5.995 1.00 68.88 315 PRO A CA 1
ATOM 2467 C C . PRO A 1 315 ? 46.309 20.632 4.911 1.00 68.88 315 PRO A C 1
ATOM 2469 O O . PRO A 1 315 ? 46.008 20.988 3.776 1.00 68.88 315 PRO A O 1
ATOM 2472 N N . LEU A 1 316 ? 46.436 19.345 5.244 1.00 75.81 316 LEU A N 1
ATOM 2473 C CA . LEU A 1 316 ? 46.220 18.218 4.338 1.00 75.81 316 LEU A CA 1
ATOM 2474 C C . LEU A 1 316 ? 44.870 17.522 4.563 1.00 75.81 316 LEU A C 1
ATOM 2476 O O . LEU A 1 316 ? 44.628 16.478 3.959 1.00 75.81 316 LEU A O 1
ATOM 2480 N N . ILE A 1 317 ? 44.003 18.061 5.429 1.00 72.44 317 ILE A N 1
ATOM 2481 C CA . ILE A 1 317 ? 42.675 17.489 5.656 1.00 72.44 317 ILE A CA 1
ATOM 2482 C C . ILE A 1 317 ? 41.786 17.773 4.422 1.00 72.44 317 ILE A C 1
ATOM 2484 O O . ILE A 1 317 ? 41.645 18.930 4.020 1.00 72.44 317 ILE A O 1
ATOM 2488 N N . PRO A 1 318 ? 41.220 16.745 3.760 1.00 65.19 318 PRO A N 1
ATOM 2489 C CA . PRO A 1 318 ? 40.526 16.918 2.480 1.00 65.19 318 PRO A CA 1
ATOM 2490 C C . PRO A 1 318 ? 39.095 17.481 2.605 1.00 65.19 318 PRO A C 1
ATOM 2492 O O . PRO A 1 318 ? 38.548 17.946 1.607 1.00 65.19 318 PRO A O 1
ATOM 2495 N N . TRP A 1 319 ? 38.492 17.449 3.800 1.00 64.12 319 TRP A N 1
ATOM 2496 C CA . TRP A 1 319 ? 37.232 18.117 4.167 1.00 64.12 319 TRP A CA 1
ATOM 2497 C C . TRP A 1 319 ? 37.133 18.250 5.698 1.00 64.12 319 TRP A C 1
ATOM 2499 O O . TRP A 1 319 ? 37.775 17.491 6.423 1.00 64.12 319 TRP A O 1
ATOM 2509 N N . THR A 1 320 ? 36.348 19.213 6.190 1.00 65.12 320 THR A N 1
ATOM 2510 C CA . THR A 1 320 ? 36.161 19.487 7.628 1.00 65.12 320 THR A CA 1
ATOM 2511 C C . THR A 1 320 ? 35.359 18.369 8.298 1.00 65.12 320 THR A C 1
ATOM 2513 O O . THR A 1 320 ? 34.325 17.961 7.772 1.00 65.12 320 THR A O 1
ATOM 2516 N N . LEU A 1 321 ? 35.825 17.872 9.445 1.00 63.81 321 LEU A N 1
ATOM 2517 C CA . LEU A 1 321 ? 35.188 16.779 10.191 1.00 63.81 321 LEU A CA 1
ATOM 2518 C C . LEU A 1 321 ? 34.303 17.286 11.342 1.00 63.81 321 LEU A C 1
ATOM 2520 O O . LEU A 1 321 ? 33.394 16.581 11.766 1.00 63.81 321 LEU A O 1
ATOM 2524 N N . GLY A 1 322 ? 34.523 18.512 11.821 1.00 61.59 322 GLY A N 1
ATOM 2525 C CA . GLY A 1 322 ? 33.792 19.107 12.948 1.00 61.59 322 GLY A CA 1
ATOM 2526 C C . GLY A 1 322 ? 32.457 19.796 12.627 1.00 61.59 322 GLY A C 1
ATOM 2527 O O . GLY A 1 322 ? 32.136 20.778 13.291 1.00 61.59 322 GLY A O 1
ATOM 2528 N N . GLN A 1 323 ? 31.718 19.377 11.593 1.00 60.78 323 GLN A N 1
ATOM 2529 C CA . GLN A 1 323 ? 30.429 20.004 11.223 1.00 60.78 323 GLN A CA 1
ATOM 2530 C C . GLN A 1 323 ? 29.236 19.049 11.144 1.00 60.78 323 GLN A C 1
ATOM 2532 O O . GLN A 1 323 ? 28.116 19.508 10.935 1.00 60.78 323 GLN A O 1
ATOM 2537 N N . GLU A 1 324 ? 29.438 17.753 11.353 1.00 55.59 324 GLU A N 1
ATOM 2538 C CA . GLU A 1 324 ? 28.334 16.803 11.445 1.00 55.59 324 GLU A CA 1
ATOM 2539 C C . GLU A 1 324 ? 28.328 16.228 12.857 1.00 55.59 324 GLU A C 1
ATOM 2541 O O . GLU A 1 324 ? 29.020 15.257 13.164 1.00 55.59 324 GLU A O 1
ATOM 2546 N N . GLY A 1 325 ? 27.576 16.893 13.741 1.00 51.81 325 GLY A N 1
ATOM 2547 C CA . GLY A 1 325 ? 27.179 16.321 15.023 1.00 51.81 325 GLY A CA 1
ATOM 2548 C C . GLY A 1 325 ? 26.511 14.949 14.832 1.00 51.81 325 GLY A C 1
ATOM 2549 O O . GLY A 1 325 ? 26.230 14.537 13.703 1.00 51.81 325 GLY A O 1
ATOM 2550 N N . PRO A 1 326 ? 26.272 14.199 15.920 1.00 47.34 326 PRO A N 1
ATOM 2551 C CA . PRO A 1 326 ? 25.777 12.838 15.801 1.00 47.34 326 PRO A CA 1
ATOM 2552 C C . PRO A 1 326 ? 24.396 12.899 15.143 1.00 47.34 326 PRO A C 1
ATOM 2554 O O . PRO A 1 326 ? 23.542 13.655 15.605 1.00 47.34 326 PRO A O 1
ATOM 2557 N N . GLY A 1 327 ? 24.223 12.177 14.034 1.00 42.91 327 GLY A N 1
ATOM 2558 C CA . GLY A 1 327 ? 22.934 12.074 13.344 1.00 42.91 327 GLY A CA 1
ATOM 2559 C C . GLY A 1 327 ? 21.792 11.668 14.266 1.00 42.91 327 GLY A C 1
ATOM 2560 O O . GLY A 1 327 ? 22.059 10.986 15.285 1.00 42.91 327 GLY A O 1
#

Nearest PDB structures (foldseek):
  9etn-assembly1_A  TM=5.718E-01  e=2.805E-10  Mus musculus
  6hif-assembly1_Y  TM=5.865E-01  e=5.953E-03  Candidatus Kuenenia stuttgartensis
  2igl-assembly1_C  TM=4.986E-01  e=4.646E-01  Escherichia coli K-12
  7kjk-assembly1_Q3  TM=4.812E-01  e=9.082E-01  Vibrio phage XM1
  4yn2-assembly1_A  TM=2.302E-01  e=5.738E+00  unidentified entomopoxvirus

Sequence (327 aa):
DDFLVVDMLNTRHRTRKNQMIPRVQYRSVPGRYNDRPQRMRNTLFLNRGFGMFSEIAHYAGIAASDWSWCSVFMDVDLDGLEDVLVTNGVERNARHLDTIISLRKQRESKDMTKREILLARRVFSAQETANAAFRNLGGLRFAESAAEWGFDDKDVSHGMACGDLDGDGDLDVVVNNLRAPAGVYRNNAAKPRIAVRLNGPPGNTAGIGARIEVEHTAQTQSQEMIGGGRYLSSDDHVRMFAMSDGIGRLKVIWPDLKETVVGQAEPNRLYSIRYQPAAAEPPPDEPSSTLFKQLNFVAAKQHVETPSNESQSQPLIPWTLGQEGPG

Secondary structure (DSSP, 8-state):
--EEE-----SSHHHHHTTPPP-----PPTT-GGGPPP--S-EEEEE-STT-EEE-HHHHT-S--SSEEEEEEE-SS-SSS-EEEEEE-BSS-TT-HHHHHHHHHHHHHS---HHHHHHHGGGSPPB-EE-EEEEE-STT-EEE-TTTTT---EE-EEEEEEE-SSSSSSPEEEEEETTSPPEEE-----S-EEEEEEE--TT-TT-TT-EEEEEETTEEEEEE---S-BTTB---SEEEEE--SS-EEEEEE-TTS-EEEEEEE-SSEEEEEES-PBPPPPPP------S------TT-PPP------GGGT-TT-SS-STT----

Solvent-accessible surface area (backbone atoms only — not comparable to full-atom values): 19078 Å² total; per-residue (Å²): 126,63,54,75,46,77,25,64,15,47,72,48,69,72,60,35,70,41,47,57,76,76,90,70,84,81,74,80,52,91,92,54,80,88,66,63,85,84,74,75,36,23,42,31,31,46,58,72,57,96,92,40,68,43,79,37,15,72,76,22,61,58,26,46,52,22,44,44,60,21,75,45,80,45,48,74,72,37,83,64,46,62,16,40,42,35,26,6,24,34,71,54,39,86,51,39,45,70,60,52,52,53,54,48,54,52,56,76,73,42,95,69,54,75,67,55,58,56,58,56,58,68,70,36,49,60,41,63,30,43,21,37,27,32,43,48,73,53,95,69,34,40,42,86,33,14,73,82,71,70,46,40,62,67,36,34,28,37,23,52,28,43,35,54,84,86,71,83,70,54,62,20,42,39,34,43,31,70,97,50,73,65,48,75,48,78,61,83,54,81,55,46,23,33,32,41,32,44,39,29,52,94,97,36,50,60,27,58,63,18,36,39,38,40,41,44,93,96,48,73,46,73,50,68,37,72,79,53,93,43,43,93,30,51,56,55,70,64,47,79,45,45,30,61,93,60,72,22,33,38,37,36,37,38,75,84,62,28,28,43,76,42,80,74,35,56,48,74,38,77,45,76,48,63,71,70,58,46,82,50,75,74,75,76,82,66,90,70,87,57,97,70,76,91,74,86,60,86,81,67,67,79,87,71,85,67,88,68,73,58,61,80,84,36,78,81,61,92,67,86,74,74,78,70,71,87,129